Protein 6XVM (pdb70)

GO terms:
  GO:0019903 protein phosphatase binding (F, IPI)
  GO:0004713 protein tyrosine kinase activity (F, EXP)
  GO:0005829 cytosol (C, TAS)
  GO:0005515 protein binding (F, IPI)
  GO:0032991 protein-containing complex (C, IMP)
  GO:0071253 connexin binding (F, IPI)
  GO:0005634 nucleus (C, IDA)
  GO:0005856 cytoskeleton (C, IDA)
  GO:0005886 plasma membrane (C, IDA)
  GO:0010008 endosome membrane (C, IDA)
  GO:0051726 regulation of cell cycle (P, IDA)

CATH classification: 2.30.30.40

Secondary structure (DSSP, 8-state):
---EEEESS-B---SSSB--B-TT-EEEE----SSEEEEEETTT--EEEEEGGGEEE--/---EEEESS-B---SSSBPPB-TT-EEE-S----EEEEEETTT--EEEEETTSEEE--/---EEEESS-B---SSSB--B-TT-EEEESS---SSEEEEEETTT--EEEEEGGGEEE--/---EEEESS-B---SSSB--B-TT-EEEEEE--SSSEEEEEETTT--EEEEETTSEEE--

Structure (mmCIF, N/CA/C/O backbone):
data_6XVM
#
_entry.id   6XVM
#
_cell.length_a   40.610
_cell.length_b   52.519
_cell.length_c   45.589
_cell.angle_alpha   90.000
_cell.angle_beta   90.010
_cell.angle_gamma   90.000
#
_symmetry.space_group_name_H-M   'P 1 21 1'
#
loop_
_entity.id
_entity.type
_entity.pdbx_description
1 polymer 'Proto-oncogene tyrosine-protein kinase Src'
2 non-polymer GLYCEROL
3 water water
#
loop_
_atom_site.group_PDB
_atom_site.id
_atom_site.type_symbol
_atom_site.label_atom_id
_atom_site.label_alt_id
_atom_site.label_comp_id
_atom_site.label_asym_id
_atom_site.label_entity_id
_atom_site.label_seq_id
_atom_site.pdbx_PDB_ins_code
_atom_site.Cartn_x
_atom_site.Cartn_y
_atom_site.Cartn_z
_atom_site.occupancy
_atom_site.B_iso_or_equiv
_atom_site.auth_seq_id
_atom_site.auth_comp_id
_atom_site.auth_asym_id
_atom_site.auth_atom_id
_atom_site.pdbx_PDB_model_num
ATOM 1 N N . GLY A 1 20 ? 19.649 11.923 35.581 1.00 22.64 82 GLY A N 1
ATOM 2 C CA . GLY A 1 20 ? 19.130 11.087 36.648 1.00 18.83 82 GLY A CA 1
ATOM 3 C C . GLY A 1 20 ? 18.672 9.741 36.139 1.00 14.75 82 GLY A C 1
ATOM 4 O O . GLY A 1 20 ? 19.077 9.305 35.060 1.00 16.76 82 GLY A O 1
ATOM 7 N N . VAL A 1 21 ? 17.830 9.076 36.920 1.00 11.90 83 VAL A N 1
ATOM 8 C CA . VAL A 1 21 ? 17.275 7.790 36.529 1.00 8.90 83 VAL A CA 1
ATOM 9 C C . VAL A 1 21 ? 16.066 8.024 35.634 1.00 8.04 83 VAL A C 1
ATOM 10 O O . VAL A 1 21 ? 15.154 8.780 35.988 1.00 10.10 83 VAL A O 1
ATOM 23 N N . THR A 1 22 ? 16.051 7.372 34.484 1.00 7.18 84 THR A N 1
ATOM 24 C CA . THR A 1 22 ? 14.917 7.416 33.574 1.00 6.89 84 THR A CA 1
ATOM 25 C C . THR A 1 22 ? 14.541 5.971 33.275 1.00 6.33 84 THR A C 1
ATOM 26 O O . THR A 1 22 ? 15.309 5.252 32.627 1.00 7.32 84 THR A O 1
ATOM 37 N N . THR A 1 23 ? 13.373 5.549 33.748 1.00 6.24 85 THR A N 1
ATOM 38 C CA . THR A 1 23 ? 12.957 4.165 33.660 1.00 5.70 85 THR A CA 1
ATOM 39 C C . THR A 1 23 ? 11.681 4.007 32.838 1.00 5.73 85 THR A C 1
ATOM 40 O O . THR A 1 23 ? 10.819 4.899 32.752 1.00 6.12 85 THR A O 1
ATOM 51 N N . PHE A 1 24 ? 11.572 2.819 32.268 1.00 6.17 86 PHE A N 1
ATOM 52 C CA . PHE A 1 24 ? 10.504 2.414 31.375 1.00 6.01 86 PHE A CA 1
ATOM 53 C C . PHE A 1 24 ? 10.144 0.974 31.700 1.00 6.00 86 PHE A C 1
ATOM 54 O O . PHE A 1 24 ? 10.928 0.251 32.326 1.00 7.26 86 PHE A O 1
ATOM 71 N N . VAL A 1 25 ? 8.954 0.564 31.283 1.00 5.67 87 VAL A N 1
ATOM 72 C CA . VAL A 1 25 ? 8.548 -0.825 31.356 1.00 5.40 87 VAL A CA 1
ATOM 73 C C . VAL A 1 25 ? 8.189 -1.285 29.948 1.00 5.08 87 VAL A C 1
ATOM 74 O O . VAL A 1 25 ? 7.572 -0.549 29.172 1.00 5.57 87 VAL A O 1
ATOM 87 N N . ALA A 1 26 ? 8.574 -2.513 29.628 1.00 5.52 88 ALA A N 1
ATOM 88 C CA . ALA A 1 26 ? 8.300 -3.067 28.309 1.00 5.42 88 ALA A CA 1
ATOM 89 C C . ALA A 1 26 ? 6.836 -3.465 28.162 1.00 5.43 88 ALA A C 1
ATOM 90 O O . ALA A 1 26 ? 6.267 -4.164 29.006 1.00 6.59 88 ALA A O 1
ATOM 97 N N . LEU A 1 27 ? 6.254 -3.066 27.032 1.00 5.60 89 LEU A N 1
ATOM 98 C CA . LEU A 1 27 ? 4.890 -3.438 26.682 1.00 5.94 89 LEU A CA 1
ATOM 99 C C . LEU A 1 27 ? 4.815 -4.751 25.924 1.00 5.59 89 LEU A C 1
ATOM 100 O O . LEU A 1 27 ? 3.773 -5.415 25.949 1.00 6.28 89 LEU A O 1
ATOM 116 N N . TYR A 1 28 ? 5.878 -5.085 25.191 1.00 5.57 90 TYR A N 1
ATOM 117 C CA . TYR A 1 28 ? 5.932 -6.233 24.304 1.00 5.65 90 TYR A CA 1
ATOM 118 C C . TYR A 1 28 ? 7.309 -6.866 24.454 1.00 5.60 90 TYR A C 1
ATOM 119 O O . TYR A 1 28 ? 8.288 -6.172 24.731 1.00 6.82 90 TYR A O 1
ATOM 137 N N . ASP A 1 29 ? 7.394 -8.167 24.205 1.00 5.75 91 ASP A N 1
ATOM 138 C CA . ASP A 1 29 ? 8.683 -8.832 24.117 1.00 5.93 91 ASP A CA 1
ATOM 139 C C . ASP A 1 29 ? 9.464 -8.318 22.904 1.00 6.30 91 ASP A C 1
ATOM 140 O O . ASP A 1 29 ? 8.895 -8.050 21.840 1.00 7.52 91 ASP A O 1
ATOM 149 N N . TYR A 1 30 ? 10.789 -8.267 23.043 1.00 6.75 92 TYR A N 1
ATOM 150 C CA . TYR A 1 30 ? 11.691 -7.920 21.948 1.00 7.01 92 TYR A CA 1
ATOM 151 C C . TYR A 1 30 ? 12.888 -8.859 22.006 1.00 7.65 92 TYR A C 1
ATOM 152 O O . TYR A 1 30 ? 13.566 -8.940 23.033 1.00 8.50 92 TYR A O 1
ATOM 170 N N . GLU A 1 31 ? 13.143 -9.565 20.911 1.00 9.40 93 GLU A N 1
ATOM 171 C CA . GLU A 1 31 ? 14.292 -10.453 20.795 1.00 11.80 93 GLU A CA 1
ATOM 172 C C . GLU A 1 31 ? 15.425 -9.741 20.070 1.00 11.88 93 GLU A C 1
ATOM 173 O O . GLU A 1 31 ? 15.218 -9.144 19.009 1.00 13.35 93 GLU A O 1
ATOM 185 N N . SER A 1 32 ? 16.623 -9.805 20.646 1.00 12.53 94 SER A N 1
ATOM 186 C CA . SER A 1 32 ? 17.795 -9.209 20.026 1.00 13.74 94 SER A CA 1
ATOM 187 C C . SER A 1 32 ? 17.995 -9.751 18.624 1.00 14.96 94 SER A C 1
ATOM 188 O O . SER A 1 32 ? 17.891 -10.955 18.380 1.00 17.80 94 SER A O 1
ATOM 196 N N . ARG A 1 33 ? 18.335 -8.851 17.712 1.00 14.54 95 ARG A N 1
ATOM 197 C CA . ARG A 1 33 ? 18.629 -9.256 16.348 1.00 15.30 95 ARG A CA 1
ATOM 198 C C . ARG A 1 33 ? 19.845 -8.545 15.779 1.00 12.58 95 ARG A C 1
ATOM 199 O O . ARG A 1 33 ? 20.143 -8.742 14.596 1.00 13.98 95 ARG A O 1
ATOM 220 N N . THR A 1 34 ? 20.558 -7.745 16.568 1.00 10.27 96 THR A N 1
ATOM 221 C CA . THR A 1 34 ? 21.776 -7.091 16.116 1.00 8.81 96 THR A CA 1
ATOM 222 C C . THR A 1 34 ? 22.891 -7.370 17.122 1.00 7.70 96 THR A C 1
ATOM 223 O O . THR A 1 34 ? 22.687 -8.000 18.163 1.00 8.67 96 THR A O 1
ATOM 234 N N . GLU A 1 35 ? 24.090 -6.861 16.832 1.00 7.18 97 GLU A N 1
ATOM 235 C CA . GLU A 1 35 ? 25.193 -7.039 17.763 1.00 7.16 97 GLU A CA 1
ATOM 236 C C . GLU A 1 35 ? 25.070 -6.167 19.007 1.00 7.01 97 GLU A C 1
ATOM 237 O O . GLU A 1 35 ? 25.770 -6.423 19.997 1.00 8.70 97 GLU A O 1
ATOM 249 N N . THR A 1 36 ? 24.231 -5.128 18.978 1.00 6.45 98 THR A N 1
ATOM 250 C CA . THR A 1 36 ? 24.249 -4.121 20.026 1.00 6.71 98 THR A CA 1
ATOM 251 C C . THR A 1 36 ? 22.896 -3.887 20.696 1.00 6.40 98 THR A C 1
ATOM 252 O O . THR A 1 36 ? 22.836 -3.097 21.641 1.00 6.80 98 THR A O 1
ATOM 263 N N . ASP A 1 37 ? 21.833 -4.552 20.259 1.00 7.13 99 ASP A N 1
ATOM 264 C CA . ASP A 1 37 ? 20.522 -4.375 20.882 1.00 6.99 99 ASP A CA 1
ATOM 265 C C . ASP A 1 37 ? 20.380 -5.279 22.107 1.00 7.15 99 ASP A C 1
ATOM 266 O O . ASP A 1 37 ? 21.253 -6.091 22.430 1.00 9.29 99 ASP A O 1
ATOM 275 N N . LEU A 1 38 ? 19.278 -5.072 22.825 1.00 6.95 100 LEU A N 1
ATOM 276 C CA . LEU A 1 38 ? 19.002 -5.743 24.092 1.00 6.80 100 LEU A CA 1
ATOM 277 C C . LEU A 1 38 ? 17.680 -6.485 23.994 1.00 6.94 100 LEU A C 1
ATOM 278 O O . LEU A 1 38 ? 16.648 -5.876 23.703 1.00 7.77 100 LEU A O 1
ATOM 294 N N . SER A 1 39 ? 17.698 -7.783 24.274 1.00 8.32 101 SER A N 1
ATOM 295 C CA . SER A 1 39 ? 16.465 -8.547 24.397 1.00 8.79 101 SER A CA 1
ATOM 296 C C . SER A 1 39 ? 15.787 -8.245 25.724 1.00 8.11 101 SER A C 1
ATOM 297 O O . SER A 1 39 ? 16.448 -8.036 26.741 1.00 10.04 101 SER A O 1
ATOM 305 N N . PHE A 1 40 ? 14.459 -8.255 25.717 1.00 6.72 102 PHE A N 1
ATOM 306 C CA . PHE A 1 40 ? 13.693 -8.071 26.939 1.00 6.66 102 PHE A CA 1
ATOM 307 C C . PHE A 1 40 ? 12.302 -8.658 26.756 1.00 6.85 102 PHE A C 1
ATOM 308 O O . PHE A 1 40 ? 11.824 -8.852 25.639 1.00 7.33 102 PHE A O 1
ATOM 325 N N . LYS A 1 41 ? 11.658 -8.937 27.872 1.00 7.65 103 LYS A N 1
ATOM 326 C CA . LYS A 1 41 ? 10.292 -9.430 27.901 1.00 7.64 103 LYS A CA 1
ATOM 327 C C . LYS A 1 41 ? 9.343 -8.337 28.368 1.00 7.67 103 LYS A C 1
ATOM 328 O O . LYS A 1 41 ? 9.708 -7.450 29.149 1.00 8.30 103 LYS A O 1
ATOM 347 N N . LYS A 1 42 ? 8.094 -8.451 27.917 1.00 7.65 104 LYS A N 1
ATOM 348 C CA . LYS A 1 42 ? 7.012 -7.640 28.451 1.00 7.99 104 LYS A CA 1
ATOM 349 C C . LYS A 1 42 ? 7.082 -7.629 29.973 1.00 8.17 104 LYS A C 1
ATOM 350 O O . LYS A 1 42 ? 7.245 -8.670 30.611 1.00 9.10 104 LYS A O 1
ATOM 369 N N . GLY A 1 43 ? 6.952 -6.446 30.550 1.00 8.02 105 GLY A N 1
ATOM 370 C CA . GLY A 1 43 ? 6.970 -6.290 31.989 1.00 8.81 105 GLY A CA 1
ATOM 371 C C . GLY A 1 43 ? 8.328 -5.996 32.600 1.00 8.56 105 GLY A C 1
ATOM 372 O O . GLY A 1 43 ? 8.389 -5.618 33.775 1.00 9.75 105 GLY A O 1
ATOM 376 N N A GLU A 1 44 ? 9.424 -6.206 31.869 0.47 7.16 106 GLU A N 1
ATOM 377 N N B GLU A 1 44 ? 9.399 -6.089 31.827 0.53 9.19 106 GLU A N 1
ATOM 378 C CA A GLU A 1 44 ? 10.732 -5.861 32.410 0.47 5.90 106 GLU A CA 1
ATOM 379 C CA B GLU A 1 44 ? 10.726 -5.783 32.333 0.53 10.30 106 GLU A CA 1
ATOM 380 C C A GLU A 1 44 ? 10.828 -4.352 32.546 0.47 4.69 106 GLU A C 1
ATOM 381 C C B GLU A 1 44 ? 10.897 -4.286 32.540 0.53 8.78 106 GLU A C 1
ATOM 382 O O A GLU A 1 44 ? 10.355 -3.602 31.688 0.47 5.82 106 GLU A O 1
ATOM 383 O O B GLU A 1 44 ? 10.484 -3.478 31.705 0.53 8.58 106 GLU A O 1
ATOM 406 N N A ARG A 1 45 ? 11.486 -3.907 33.611 0.47 5.04 107 ARG A N 1
ATOM 407 N N B ARG A 1 45 ? 11.556 -3.915 33.641 0.53 8.16 107 ARG A N 1
ATOM 408 C CA A ARG A 1 45 ? 11.835 -2.507 33.773 0.47 5.22 107 ARG A CA 1
ATOM 409 C CA B ARG A 1 45 ? 11.919 -2.525 33.892 0.53 8.39 107 ARG A CA 1
ATOM 410 C C A ARG A 1 45 ? 13.238 -2.283 33.225 0.47 5.52 107 ARG A C 1
ATOM 411 C C B ARG A 1 45 ? 13.296 -2.256 33.285 0.53 6.86 107 ARG A C 1
ATOM 412 O O A ARG A 1 45 ? 14.150 -3.089 33.434 0.47 6.61 107 ARG A O 1
ATOM 413 O O B ARG A 1 45 ? 14.257 -2.991 33.540 0.53 7.55 107 ARG A O 1
ATOM 454 N N . LEU A 1 46 ? 13.378 -1.191 32.502 1.00 5.70 108 LEU A N 1
ATOM 455 C CA . LEU A 1 46 ? 14.564 -0.832 31.741 1.00 6.17 108 LEU A CA 1
ATOM 456 C C . LEU A 1 46 ? 14.912 0.607 32.066 1.00 6.73 108 LEU A C 1
ATOM 457 O O . LEU A 1 46 ? 14.034 1.466 32.088 1.00 10.41 108 LEU A O 1
ATOM 473 N N . GLN A 1 47 ? 16.181 0.889 32.281 1.00 5.89 109 GLN A N 1
ATOM 474 C CA . GLN A 1 47 ? 16.589 2.261 32.512 1.00 6.45 109 GLN A CA 1
ATOM 475 C C . GLN A 1 47 ? 17.540 2.740 31.427 1.00 6.41 109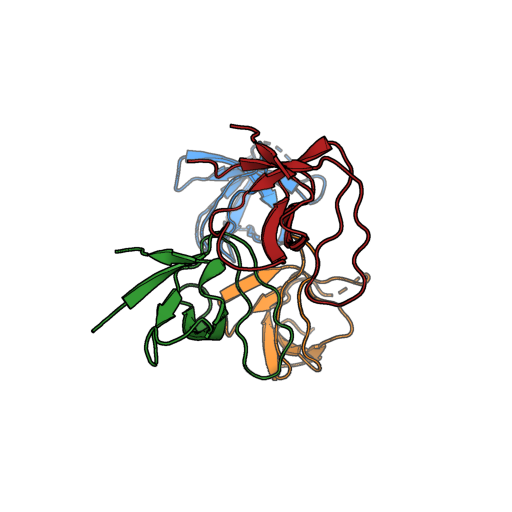 GLN A C 1
ATOM 476 O O . GLN A 1 47 ? 18.297 1.962 30.838 1.00 6.87 109 GLN A O 1
ATOM 490 N N . ILE A 1 48 ? 17.508 4.039 31.190 1.00 6.67 110 ILE A N 1
ATOM 491 C CA . ILE A 1 48 ? 18.373 4.682 30.205 1.00 7.71 110 ILE A CA 1
ATOM 492 C C . ILE A 1 48 ? 19.783 4.793 30.756 1.00 7.96 110 ILE A C 1
ATOM 493 O O . ILE A 1 48 ? 19.980 5.229 31.890 1.00 10.33 110 ILE A O 1
ATOM 509 N N . VAL A 1 49 ? 20.762 4.459 29.941 1.00 8.26 111 VAL A N 1
ATOM 510 C CA . VAL A 1 49 ? 22.167 4.591 30.280 1.00 11.05 111 VAL A CA 1
ATOM 511 C C . VAL A 1 49 ? 22.715 5.884 29.680 1.00 13.64 111 VAL A C 1
ATOM 512 O O . VAL A 1 49 ? 23.449 6.622 30.329 1.00 17.73 111 VAL A O 1
ATOM 525 N N . ASN A 1 51 ? 20.981 8.985 26.986 1.00 28.19 113 ASN A N 1
ATOM 526 C CA . ASN A 1 51 ? 19.776 9.808 27.016 1.00 27.14 113 ASN A CA 1
ATOM 527 C C . ASN A 1 51 ? 18.733 9.252 26.046 1.00 23.68 113 ASN A C 1
ATOM 528 O O . ASN A 1 51 ? 18.901 8.162 25.504 1.00 23.41 113 ASN A O 1
ATOM 539 N N . THR A 1 52 ? 17.652 9.999 25.832 1.00 21.01 114 THR A N 1
ATOM 540 C CA . THR A 1 52 ? 16.522 9.529 25.040 1.00 19.06 114 THR A CA 1
ATOM 541 C C . THR A 1 52 ? 16.435 10.215 23.677 1.00 18.40 114 THR A C 1
ATOM 542 O O . THR A 1 52 ? 15.342 10.348 23.115 1.00 17.72 114 THR A O 1
ATOM 553 N N . GLU A 1 53 ? 17.571 10.650 23.130 1.00 19.44 115 GLU A N 1
ATOM 554 C CA . GLU A 1 53 ? 17.592 11.162 21.766 1.00 19.87 115 GLU A CA 1
ATOM 555 C C . GLU A 1 53 ? 17.293 10.028 20.789 1.00 19.82 115 GLU A C 1
ATOM 556 O O . GLU A 1 53 ? 17.674 8.878 21.004 1.00 21.23 115 GLU A O 1
ATOM 568 N N . GLY A 1 54 ? 16.600 10.361 19.709 1.00 19.37 116 GLY A N 1
ATOM 569 C CA . GLY A 1 54 ? 16.283 9.354 18.718 1.00 17.32 116 GLY A CA 1
ATOM 570 C C . GLY A 1 54 ? 15.274 8.342 19.238 1.00 13.93 116 GLY A C 1
ATOM 571 O O . GLY A 1 54 ? 14.612 8.531 20.259 1.00 14.51 116 GLY A O 1
ATOM 575 N N . ASP A 1 55 ? 15.169 7.244 18.495 1.00 12.24 117 ASP A N 1
ATOM 576 C CA . ASP A 1 55 ? 14.168 6.225 18.762 1.00 11.02 117 ASP A CA 1
ATOM 577 C C . ASP A 1 55 ? 14.762 4.925 19.288 1.00 10.01 117 ASP A C 1
ATOM 578 O O . ASP A 1 55 ? 14.003 4.002 19.616 1.00 10.94 117 ASP A O 1
ATOM 587 N N . TRP A 1 56 ? 16.088 4.828 19.365 1.00 9.43 118 TRP A N 1
ATOM 588 C CA . TRP A 1 56 ? 16.795 3.671 19.894 1.00 8.92 118 TRP A CA 1
ATOM 589 C C . TRP A 1 56 ? 17.665 4.151 21.044 1.00 8.66 118 TRP A C 1
ATOM 590 O O . TRP A 1 56 ? 18.524 5.017 20.861 1.00 10.97 118 TRP A O 1
ATOM 611 N N . TRP A 1 57 ? 17.440 3.596 22.226 1.00 7.46 119 TRP A N 1
ATOM 612 C CA . TRP A 1 57 ? 18.037 4.103 23.451 1.00 7.37 119 TRP A CA 1
ATOM 613 C C . TRP A 1 57 ? 18.924 3.039 24.076 1.00 6.28 119 TRP A C 1
ATOM 614 O O . TRP A 1 57 ? 18.525 1.884 24.187 1.00 7.00 119 TRP A O 1
ATOM 635 N N . LEU A 1 58 ? 20.118 3.418 24.505 1.00 7.16 120 LEU A N 1
ATOM 636 C CA . LEU A 1 58 ? 20.971 2.475 25.224 1.00 6.86 120 LEU A CA 1
ATOM 637 C C . LEU A 1 58 ? 20.398 2.289 26.621 1.00 6.61 120 LEU A C 1
ATOM 638 O O . LEU A 1 58 ? 20.272 3.257 27.374 1.00 8.93 120 LEU A O 1
ATOM 654 N N . ALA A 1 59 ? 20.066 1.052 26.965 1.00 6.17 121 ALA A N 1
ATOM 655 C CA . ALA A 1 59 ? 19.341 0.751 28.185 1.00 6.09 121 ALA A CA 1
ATOM 656 C C . ALA A 1 59 ? 19.992 -0.398 28.945 1.00 5.51 121 ALA A C 1
ATOM 657 O O . ALA A 1 59 ? 20.821 -1.156 28.422 1.00 6.22 121 ALA A O 1
ATOM 664 N N . HIS A 1 60 ? 19.563 -0.511 30.199 1.00 5.51 122 HIS A N 1
ATOM 665 C CA . HIS A 1 60 ? 19.958 -1.560 31.124 1.00 5.24 122 HIS A CA 1
ATOM 666 C C . HIS A 1 60 ? 18.691 -2.179 31.699 1.00 5.15 122 HIS A C 1
ATOM 667 O O . HIS A 1 60 ? 17.801 -1.456 32.172 1.00 6.03 122 HIS A O 1
ATOM 681 N N . SER A 1 61 ? 18.612 -3.505 31.666 1.00 5.28 123 SER A N 1
ATOM 682 C CA . SER A 1 61 ? 17.473 -4.200 32.258 1.00 5.82 123 SER A CA 1
ATOM 683 C C . SER A 1 61 ? 17.676 -4.387 33.749 1.00 5.92 123 SER A C 1
ATOM 684 O O . SER A 1 61 ? 18.635 -5.029 34.177 1.00 6.81 123 SER A O 1
ATOM 692 N N . LEU A 1 62 ? 16.737 -3.873 34.532 1.00 6.89 124 LEU A N 1
ATOM 693 C CA . LEU A 1 62 ? 16.737 -4.129 35.964 1.00 7.59 124 LEU A CA 1
ATOM 694 C C . LEU A 1 62 ? 16.381 -5.583 36.272 1.00 8.71 124 LEU A C 1
ATOM 695 O O . LEU A 1 62 ? 16.677 -6.047 37.370 1.00 11.46 124 LEU A O 1
ATOM 711 N N . THR A 1 63 ? 15.779 -6.323 35.342 1.00 9.33 125 THR A N 1
ATOM 712 C CA . THR A 1 63 ? 15.519 -7.751 35.550 1.00 11.83 125 THR A CA 1
ATOM 713 C C . THR A 1 63 ? 16.759 -8.599 35.302 1.00 12.24 125 THR A C 1
ATOM 714 O O . THR A 1 63 ? 17.178 -9.375 36.161 1.00 14.91 125 THR A O 1
ATOM 725 N N . THR A 1 64 ? 17.350 -8.482 34.120 1.00 10.35 126 THR A N 1
ATOM 726 C CA . THR A 1 64 ? 18.379 -9.421 33.708 1.00 10.83 126 THR A CA 1
ATOM 727 C C . THR A 1 64 ? 19.785 -8.884 33.905 1.00 9.68 126 THR A C 1
ATOM 728 O O . THR A 1 64 ? 20.743 -9.662 33.830 1.00 12.15 126 THR A O 1
ATOM 739 N N . GLY A 1 65 ? 19.931 -7.578 34.102 1.00 7.84 127 GLY A N 1
ATOM 740 C CA . GLY A 1 65 ? 21.226 -6.962 34.204 1.00 7.91 127 GLY A CA 1
ATOM 741 C C . GLY A 1 65 ? 21.921 -6.727 32.884 1.00 7.97 127 GLY A C 1
ATOM 742 O O . GLY A 1 65 ? 23.029 -6.183 32.878 1.00 10.27 127 GLY A O 1
ATOM 746 N N . GLN A 1 66 ? 21.324 -7.132 31.769 1.00 7.10 128 GLN A N 1
ATOM 747 C CA . GLN A 1 66 ? 21.928 -6.962 30.461 1.00 7.00 128 GLN A CA 1
ATOM 748 C C . GLN A 1 66 ? 21.685 -5.547 29.944 1.00 6.16 128 GLN A C 1
ATOM 749 O O . GLN A 1 66 ? 20.847 -4.810 30.463 1.00 6.50 128 GLN A O 1
ATOM 763 N N . THR A 1 67 ? 22.454 -5.169 28.924 1.00 6.01 129 THR A N 1
ATOM 764 C CA . THR A 1 67 ? 22.377 -3.829 28.369 1.00 5.49 129 THR A CA 1
ATOM 765 C C . THR A 1 67 ? 22.376 -3.882 26.841 1.00 5.82 129 THR A C 1
ATOM 766 O O . THR A 1 67 ? 22.796 -4.867 26.224 1.00 6.89 129 THR A O 1
ATOM 777 N N . GLY A 1 68 ? 21.934 -2.785 26.245 1.00 5.62 130 GLY A N 1
ATOM 778 C CA . GLY A 1 68 ? 21.970 -2.632 24.804 1.00 5.72 130 GLY A CA 1
ATOM 779 C C . GLY A 1 68 ? 20.877 -1.683 24.352 1.00 5.37 130 GLY A C 1
ATOM 780 O O . GLY A 1 68 ? 20.089 -1.179 25.145 1.00 5.65 130 GLY A O 1
ATOM 784 N N . TYR A 1 69 ? 20.842 -1.452 23.041 1.00 5.65 131 TYR A N 1
ATOM 785 C CA . TYR A 1 69 ? 19.845 -0.542 22.488 1.00 5.52 131 TYR A CA 1
ATOM 786 C C . TYR A 1 69 ? 18.466 -1.190 22.463 1.00 5.73 131 TYR A C 1
ATOM 787 O O . TYR A 1 69 ? 18.312 -2.362 22.100 1.00 6.67 131 TYR A O 1
ATOM 805 N N . ILE A 1 70 ? 17.469 -0.384 22.808 1.00 5.86 132 ILE A N 1
ATOM 806 C CA . ILE A 1 70 ? 16.080 -0.812 22.800 1.00 6.33 132 ILE A CA 1
ATOM 807 C C . ILE A 1 70 ? 15.255 0.126 21.935 1.00 6.46 132 ILE A C 1
ATOM 808 O O . ILE A 1 70 ? 15.534 1.331 21.845 1.00 7.12 132 ILE A O 1
ATOM 824 N N . PRO A 1 71 ? 14.194 -0.397 21.321 1.00 7.44 133 PRO A N 1
ATOM 825 C CA . PRO A 1 71 ? 13.279 0.437 20.534 1.00 8.17 133 PRO A CA 1
ATOM 826 C C . PRO A 1 71 ? 12.299 1.141 21.463 1.00 7.62 133 PRO A C 1
ATOM 827 O O . PRO A 1 71 ? 11.575 0.509 22.239 1.00 7.97 133 PRO A O 1
ATOM 838 N N . SER A 1 72 ? 12.266 2.464 21.375 1.00 8.17 134 SER A N 1
ATOM 839 C CA . SER A 1 72 ? 11.452 3.218 22.315 1.00 8.96 134 SER A CA 1
ATOM 840 C C . SER A 1 72 ? 9.969 2.917 22.170 1.00 7.46 134 SER A C 1
ATOM 841 O O . SER A 1 72 ? 9.223 3.084 23.133 1.00 8.61 134 SER A O 1
ATOM 849 N N . ASN A 1 73 ? 9.530 2.462 21.003 1.00 6.59 135 ASN A N 1
ATOM 850 C CA . ASN A 1 73 ? 8.115 2.188 20.789 1.00 7.18 135 ASN A CA 1
ATOM 851 C C . ASN A 1 73 ? 7.654 0.852 21.364 1.00 6.71 135 ASN A C 1
ATOM 852 O O . ASN A 1 73 ? 6.473 0.517 21.251 1.00 8.69 135 ASN A O 1
ATOM 863 N N . TYR A 1 74 ? 8.534 0.121 22.051 1.00 5.76 136 TYR A N 1
ATOM 864 C CA . TYR A 1 74 ? 8.144 -1.072 22.780 1.00 5.85 136 TYR A CA 1
ATOM 865 C C . TYR A 1 74 ? 7.958 -0.819 24.271 1.00 5.80 136 TYR A C 1
ATOM 866 O O . TYR A 1 74 ? 7.624 -1.758 24.987 1.00 6.72 136 TYR A O 1
ATOM 884 N N . VAL A 1 75 ? 8.179 0.408 24.745 1.00 5.80 137 VAL A N 1
ATOM 885 C CA . VAL A 1 75 ? 8.215 0.672 26.181 1.00 5.65 137 VAL A CA 1
ATOM 886 C C . VAL A 1 75 ? 7.368 1.894 26.516 1.00 5.54 137 VAL A C 1
ATOM 887 O O . VAL A 1 75 ? 7.017 2.693 25.652 1.00 7.17 137 VAL A O 1
ATOM 900 N N . ALA A 1 76 ? 7.083 2.046 27.807 1.00 5.31 138 ALA A N 1
ATOM 901 C CA . ALA A 1 76 ? 6.328 3.177 28.325 1.00 5.28 138 ALA A CA 1
ATOM 902 C C . ALA A 1 76 ? 6.965 3.628 29.628 1.00 5.12 138 ALA A C 1
ATOM 903 O O . ALA A 1 76 ? 7.579 2.819 30.343 1.00 5.62 138 ALA A O 1
ATOM 910 N N . PRO A 1 77 ? 6.864 4.912 29.972 1.00 5.31 139 PRO A N 1
ATOM 911 C CA . PRO A 1 77 ? 7.541 5.392 31.183 1.00 5.50 139 PRO A CA 1
ATOM 912 C C . PRO A 1 77 ? 7.035 4.684 32.430 1.00 5.29 139 PRO A C 1
ATOM 913 O O . PRO A 1 77 ? 5.840 4.398 32.563 1.00 5.74 139 PRO A O 1
ATOM 924 N N . SER A 1 78 ? 7.954 4.457 33.365 1.00 5.69 140 SER A N 1
ATOM 925 C CA . SER A 1 78 ? 7.661 3.797 34.635 1.00 6.06 140 SER A CA 1
ATOM 926 C C . SER A 1 78 ? 8.517 4.441 35.709 1.00 6.81 140 SER A C 1
ATOM 927 O O . SER A 1 78 ? 9.742 4.384 35.629 1.00 8.86 140 SER A O 1
ATOM 935 N N . ASP A 1 79 ? 7.896 5.042 36.713 1.00 7.17 141 ASP A N 1
ATOM 936 C CA . ASP A 1 79 ? 8.651 5.819 37.684 1.00 8.02 141 ASP A CA 1
ATOM 937 C C . ASP A 1 79 ? 9.505 4.979 38.613 1.00 9.10 141 ASP A C 1
ATOM 938 O O . ASP A 1 79 ? 9.148 3.859 38.960 1.00 11.69 141 ASP A O 1
ATOM 948 N N A GLY B 1 20 ? -8.359 9.260 20.596 0.47 18.14 82 GLY B N 1
ATOM 949 N N B GLY B 1 20 ? -7.420 9.134 20.838 0.53 18.13 82 GLY B N 1
ATOM 950 C CA A GLY B 1 20 ? -7.838 8.588 19.420 0.47 16.14 82 GLY B CA 1
ATOM 951 C CA B GLY B 1 20 ? -7.668 8.538 19.540 0.53 16.28 82 GLY B CA 1
ATOM 952 C C A GLY B 1 20 ? -8.165 7.109 19.379 0.47 13.49 82 GLY B C 1
ATOM 953 C C B GLY B 1 20 ? -7.663 7.028 19.575 0.53 13.80 82 GLY B C 1
ATOM 954 O O A GLY B 1 20 ? -9.012 6.623 20.131 0.47 13.55 82 GLY B O 1
ATOM 955 O O B GLY B 1 20 ? -7.704 6.423 20.640 0.53 14.71 82 GLY B O 1
ATOM 960 N N . VAL B 1 21 ? -7.625 6.426 18.390 1.00 10.27 83 VAL B N 1
ATOM 961 C CA . VAL B 1 21 ? -7.681 4.973 18.274 1.00 7.99 83 VAL B CA 1
ATOM 962 C C . VAL B 1 21 ? -6.340 4.348 18.620 1.00 6.84 83 VAL B C 1
ATOM 963 O O . VAL B 1 21 ? -5.304 4.771 18.099 1.00 8.12 83 VAL B O 1
ATOM 976 N N . THR B 1 22 ? -6.360 3.297 19.447 1.00 6.06 84 THR B N 1
ATOM 977 C CA . THR B 1 22 ? -5.149 2.541 19.741 1.00 5.96 84 THR B CA 1
ATOM 978 C C . THR B 1 22 ? -5.281 1.041 19.531 1.00 5.60 84 THR B C 1
ATOM 979 O O . THR B 1 22 ? -4.273 0.337 19.646 1.00 6.33 84 THR B O 1
ATOM 990 N N . THR B 1 23 ? -6.468 0.534 19.207 1.00 5.39 85 THR B N 1
ATOM 991 C CA . THR B 1 23 ? -6.630 -0.847 18.791 1.00 5.70 85 THR B CA 1
ATOM 992 C C . THR B 1 23 ? -7.393 -0.814 17.477 1.00 5.34 85 THR B C 1
ATOM 993 O O . THR B 1 23 ? -8.411 -0.120 17.362 1.00 6.09 85 THR B O 1
ATOM 1004 N N . PHE B 1 24 ? -6.832 -1.501 16.499 1.00 5.48 86 PHE B N 1
ATOM 1005 C CA . PHE B 1 24 ? -7.292 -1.484 15.105 1.00 5.37 86 PHE B CA 1
ATOM 1006 C C . PHE B 1 24 ? -7.604 -2.902 14.637 1.00 5.36 86 PHE B C 1
ATOM 1007 O O . PHE B 1 24 ? -7.262 -3.864 15.308 1.00 6.04 86 PHE B O 1
ATOM 1024 N N . VAL B 1 25 ? -8.225 -3.007 13.473 1.00 5.48 87 VAL B N 1
ATOM 1025 C CA . VAL B 1 25 ? -8.482 -4.291 12.855 1.00 5.36 87 VAL B CA 1
ATOM 1026 C C . VAL B 1 25 ? -8.035 -4.247 11.400 1.00 5.21 87 VAL B C 1
ATOM 1027 O O . VAL B 1 25 ? -8.233 -3.261 10.681 1.00 5.62 87 VAL B O 1
ATOM 1040 N N . ALA B 1 26 ? -7.406 -5.335 10.974 1.00 5.50 88 ALA B N 1
ATOM 1041 C CA . ALA B 1 26 ? -6.904 -5.426 9.614 1.00 5.24 88 ALA B CA 1
ATOM 1042 C C . ALA B 1 26 ? -8.043 -5.542 8.606 1.00 5.24 88 ALA B C 1
ATOM 1043 O O . ALA B 1 26 ? -8.970 -6.344 8.753 1.00 5.81 88 ALA B O 1
ATOM 1050 N N . LEU B 1 27 ? -7.919 -4.764 7.539 1.00 5.36 89 LEU B N 1
ATOM 1051 C CA . LEU B 1 27 ? -8.849 -4.756 6.414 1.00 5.85 89 LEU B CA 1
ATOM 1052 C C . LEU B 1 27 ? -8.427 -5.697 5.294 1.00 6.11 89 LEU B C 1
ATOM 1053 O O . LEU B 1 27 ? -9.249 -5.999 4.419 1.00 6.85 89 LEU B O 1
ATOM 1069 N N . TYR B 1 28 ? -7.175 -6.148 5.308 1.00 6.04 90 TYR B N 1
ATOM 1070 C CA . TYR B 1 28 ? -6.599 -6.976 4.264 1.00 6.53 90 TYR B CA 1
ATOM 1071 C C . TYR B 1 28 ? -5.560 -7.883 4.911 1.00 6.40 90 TYR B C 1
ATOM 1072 O O . TYR B 1 28 ? -4.998 -7.550 5.952 1.00 7.54 90 TYR B O 1
ATOM 1090 N N . ASP B 1 29 ? -5.278 -9.011 4.266 1.00 7.01 91 ASP B N 1
ATOM 1091 C CA . ASP B 1 29 ? -4.136 -9.834 4.631 1.00 7.35 91 ASP B CA 1
ATOM 1092 C C . ASP B 1 29 ? -2.841 -9.127 4.217 1.00 6.86 91 ASP B C 1
ATOM 1093 O O . ASP B 1 29 ? -2.795 -8.422 3.204 1.00 7.91 91 ASP B O 1
ATOM 1102 N N . TYR B 1 30 ? -1.777 -9.356 4.983 1.00 6.98 92 TYR B N 1
ATOM 1103 C CA . TYR B 1 30 ? -0.453 -8.856 4.633 1.00 6.61 92 TYR B CA 1
ATOM 1104 C C . TYR B 1 30 ? 0.590 -9.907 4.988 1.00 6.47 92 TYR B C 1
ATOM 1105 O O . TYR B 1 30 ? 0.627 -10.406 6.116 1.00 7.15 92 TYR B O 1
ATOM 1123 N N . GLU B 1 31 ? 1.454 -10.205 4.030 1.00 7.27 93 GLU B N 1
ATOM 1124 C CA . GLU B 1 31 ? 2.572 -11.119 4.219 1.00 7.78 93 GLU B CA 1
ATOM 1125 C C . GLU B 1 31 ? 3.868 -10.322 4.305 1.00 7.26 93 GLU B C 1
ATOM 1126 O O . GLU B 1 31 ? 4.188 -9.522 3.416 1.00 7.97 93 GLU B O 1
ATOM 1138 N N A SER B 1 32 ? 4.620 -10.542 5.371 0.76 7.07 94 SER B N 1
ATOM 1139 N N B SER B 1 32 ? 4.623 -10.560 5.373 0.24 7.52 94 SER B N 1
ATOM 1140 C CA A SER B 1 32 ? 5.867 -9.818 5.544 0.76 7.36 94 SER B CA 1
ATOM 1141 C CA B SER B 1 32 ? 5.890 -9.873 5.571 0.24 8.18 94 SER B CA 1
ATOM 1142 C C A SER B 1 32 ? 6.836 -10.125 4.408 0.76 7.61 94 SER B C 1
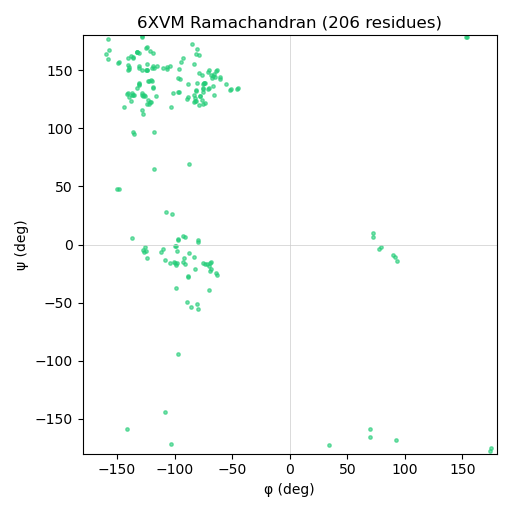ATOM 1143 C C B SER B 1 32 ? 6.834 -10.131 4.401 0.24 7.49 94 SER B C 1
ATOM 1144 O O A SER B 1 32 ? 6.887 -11.240 3.869 0.76 8.73 94 SER B O 1
ATOM 1145 O O B SER B 1 32 ? 6.841 -11.208 3.796 0.24 7.63 94 SER B O 1
ATOM 1160 N N . ARG B 1 33 ? 7.652 -9.117 4.099 1.00 7.38 95 ARG B N 1
ATOM 1161 C CA . ARG B 1 33 ? 8.627 -9.186 3.029 1.00 7.63 95 ARG B CA 1
ATOM 1162 C C . ARG B 1 33 ? 10.051 -8.953 3.486 1.00 8.47 95 ARG B C 1
ATOM 1163 O O . ARG B 1 33 ? 10.977 -9.213 2.709 1.00 10.42 95 ARG B O 1
ATOM 1184 N N . THR B 1 34 ? 10.256 -8.458 4.701 1.00 8.30 96 THR B N 1
ATOM 1185 C CA . THR B 1 34 ? 11.605 -8.188 5.197 1.00 8.78 96 THR B CA 1
ATOM 1186 C C . THR B 1 34 ? 11.635 -8.588 6.667 1.00 9.13 96 THR B C 1
ATOM 1187 O O . THR B 1 34 ? 10.827 -9.395 7.137 1.00 10.84 96 THR B O 1
ATOM 1198 N N . GLU B 1 35 ? 12.588 -8.037 7.412 1.00 10.21 97 GLU B N 1
ATOM 1199 C CA . GLU B 1 35 ? 12.781 -8.433 8.796 1.00 11.03 97 GLU B CA 1
ATOM 1200 C C . GLU B 1 35 ? 12.008 -7.578 9.791 1.00 8.91 97 GLU B C 1
ATOM 1201 O O . GLU B 1 35 ? 11.968 -7.934 10.971 1.00 10.21 97 GLU B O 1
ATOM 1213 N N . THR B 1 36 ? 11.449 -6.450 9.363 1.00 7.33 98 THR B N 1
ATOM 1214 C CA . THR B 1 36 ? 10.842 -5.494 10.269 1.00 6.48 98 THR B CA 1
ATOM 1215 C C . THR B 1 36 ? 9.327 -5.452 10.185 1.00 6.11 98 THR B C 1
ATOM 1216 O O . THR B 1 36 ? 8.710 -4.864 11.082 1.00 6.63 98 THR B O 1
ATOM 1227 N N . ASP B 1 37 ? 8.725 -6.042 9.159 1.00 6.04 99 ASP B N 1
ATOM 1228 C CA . ASP B 1 37 ? 7.285 -5.977 8.959 1.00 5.92 99 ASP B CA 1
ATOM 1229 C C . ASP B 1 37 ? 6.591 -7.214 9.538 1.00 6.38 99 ASP B C 1
ATOM 1230 O O . ASP B 1 37 ? 7.160 -8.299 9.641 1.00 9.29 99 ASP B O 1
ATOM 1239 N N . LEU B 1 38 ? 5.346 -7.020 9.949 1.00 6.51 100 LEU B N 1
ATOM 1240 C CA . LEU B 1 38 ? 4.541 -8.040 10.613 1.00 6.33 100 LEU B CA 1
ATOM 1241 C C . LEU B 1 38 ? 3.549 -8.655 9.636 1.00 6.08 100 LEU B C 1
ATOM 1242 O O . LEU B 1 38 ? 2.800 -7.927 8.987 1.00 7.39 100 LEU B O 1
ATOM 1258 N N . SER B 1 39 ? 3.503 -9.993 9.585 1.00 6.37 101 SER B N 1
ATOM 1259 C CA . SER B 1 39 ? 2.444 -10.687 8.860 1.00 6.96 101 SER B CA 1
ATOM 1260 C C . SER B 1 39 ? 1.176 -10.739 9.704 1.00 6.85 101 SER B C 1
ATOM 1261 O O . SER B 1 39 ? 1.230 -10.981 10.911 1.00 8.73 101 SER B O 1
ATOM 1269 N N . PHE B 1 40 ? 0.033 -10.524 9.058 1.00 6.28 102 PHE B N 1
ATOM 1270 C CA . PHE B 1 40 ? -1.252 -10.584 9.744 1.00 6.09 102 PHE B CA 1
ATOM 1271 C C . PHE B 1 40 ? -2.334 -10.880 8.710 1.00 6.11 102 PHE B C 1
ATOM 1272 O O . PHE B 1 40 ? -2.115 -10.781 7.500 1.00 7.10 102 PHE B O 1
ATOM 1289 N N . LYS B 1 41 ? -3.512 -11.228 9.209 1.00 6.52 103 LYS B N 1
ATOM 1290 C CA . LYS B 1 41 ? -4.633 -11.588 8.360 1.00 6.65 103 LYS B CA 1
ATOM 1291 C C . LYS B 1 41 ? -5.771 -10.589 8.496 1.00 6.28 103 LYS B C 1
ATOM 1292 O O . LYS B 1 41 ? -5.942 -9.940 9.530 1.00 6.65 103 LYS B O 1
ATOM 1311 N N . LYS B 1 42 ? -6.565 -10.484 7.436 1.00 6.56 104 LYS B N 1
ATOM 1312 C CA . LYS B 1 42 ? -7.779 -9.688 7.491 1.00 6.67 104 LYS B CA 1
ATOM 1313 C C . LYS B 1 42 ? -8.610 -10.102 8.701 1.00 6.24 104 LYS B C 1
ATOM 1314 O O . LYS B 1 42 ? -8.804 -11.292 8.953 1.00 7.28 104 LYS B O 1
ATOM 1333 N N . GLY B 1 43 ? -9.088 -9.115 9.455 1.00 6.17 105 GLY B N 1
ATOM 1334 C CA . GLY B 1 43 ? -9.878 -9.363 10.648 1.00 6.50 105 GLY B CA 1
ATOM 1335 C C . GLY B 1 43 ? -9.106 -9.468 11.941 1.00 6.36 105 GLY B C 1
ATOM 1336 O O . GLY B 1 43 ? -9.728 -9.478 13.010 1.00 7.35 105 GLY B O 1
ATOM 1340 N N . GLU B 1 44 ? -7.782 -9.538 11.869 1.00 6.54 106 GLU B N 1
ATOM 1341 C CA . GLU B 1 44 ? -6.934 -9.599 13.054 1.00 6.43 106 GLU B CA 1
ATOM 1342 C C . GLU B 1 44 ? -6.859 -8.231 13.710 1.00 5.70 106 GLU B C 1
ATOM 1343 O O . GLU B 1 44 ? -6.722 -7.211 13.035 1.00 6.41 106 GLU B O 1
ATOM 1355 N N . ARG B 1 45 ? -6.933 -8.207 15.041 1.00 5.83 107 ARG B N 1
ATOM 1356 C CA . ARG B 1 45 ? -6.855 -6.968 15.788 1.00 5.63 107 ARG B CA 1
ATOM 1357 C C . ARG B 1 45 ? -5.429 -6.719 16.264 1.00 5.34 107 ARG B C 1
ATOM 1358 O O . ARG B 1 45 ? -4.690 -7.643 16.628 1.00 6.40 107 ARG B O 1
ATOM 1379 N N . LEU B 1 46 ? -5.056 -5.446 16.226 1.00 5.35 108 LEU B N 1
ATOM 1380 C CA . LEU B 1 46 ? -3.688 -4.984 16.362 1.00 5.57 108 LEU B CA 1
ATOM 1381 C C . LEU B 1 46 ? -3.656 -3.771 17.277 1.00 5.46 108 LEU B C 1
ATOM 1382 O O . LEU B 1 46 ? -4.388 -2.809 17.043 1.00 6.51 108 LEU B O 1
ATOM 1398 N N . GLN B 1 47 ? -2.801 -3.803 18.291 1.00 5.39 109 GLN B N 1
ATOM 1399 C CA . GLN B 1 47 ? -2.607 -2.664 19.168 1.00 5.37 109 GLN B CA 1
ATOM 1400 C C . GLN B 1 47 ? -1.520 -1.782 18.563 1.00 5.05 109 GLN B C 1
ATOM 1401 O O . GLN B 1 47 ? -0.415 -2.257 18.258 1.00 5.66 109 GLN B O 1
ATOM 1415 N N . ILE B 1 48 ? -1.831 -0.500 18.394 1.00 5.42 110 ILE B N 1
ATOM 1416 C CA . ILE B 1 48 ? -0.944 0.459 17.743 1.00 5.75 110 ILE B CA 1
ATOM 1417 C C . ILE B 1 48 ? -0.977 1.724 18.580 1.00 6.60 110 ILE B C 1
ATOM 1418 O O . ILE B 1 48 ? -1.902 2.540 18.478 1.00 7.99 110 ILE B O 1
ATOM 1434 N N . VAL B 1 49 ? 0.017 1.868 19.452 1.00 7.85 111 VAL B N 1
ATOM 1435 C CA . VAL B 1 49 ? 0.059 3.020 20.330 1.00 11.03 111 VAL B CA 1
ATOM 1436 C C . VAL B 1 49 ? 0.367 4.288 19.547 1.00 15.86 111 VAL B C 1
ATOM 1437 O O . VAL B 1 49 ? -0.211 5.344 19.819 1.00 20.51 111 VAL B O 1
ATOM 1450 N N . ASN B 1 50 ? 1.256 4.218 18.560 1.00 16.59 112 ASN B N 1
ATOM 1451 C CA . ASN B 1 50 ? 1.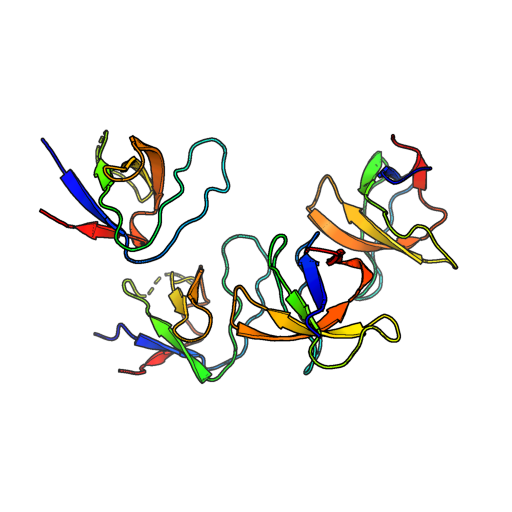656 5.416 17.812 1.00 20.00 112 ASN B CA 1
ATOM 1452 C C . ASN B 1 50 ? 1.280 5.268 16.341 1.00 21.62 112 ASN B C 1
ATOM 1453 O O . ASN B 1 50 ? 2.014 4.672 15.545 1.00 23.05 112 ASN B O 1
ATOM 1464 N N . ASN B 1 51 ? 0.135 5.834 15.986 1.00 22.08 113 ASN B N 1
ATOM 1465 C CA . ASN B 1 51 ? -0.367 5.770 14.625 1.00 21.90 113 ASN B CA 1
ATOM 1466 C C . ASN B 1 51 ? -0.116 7.101 13.931 1.00 24.40 113 ASN B C 1
ATOM 1467 O O . ASN B 1 51 ? -1.050 7.858 13.668 1.00 26.50 113 ASN B O 1
ATOM 1478 N N . GLY B 1 54 ? 3.671 8.354 8.449 1.00 11.01 116 GLY B N 1
ATOM 1479 C CA . GLY B 1 54 ? 4.288 7.532 7.445 1.00 10.30 116 GLY B CA 1
ATOM 1480 C C . GLY B 1 54 ? 3.518 6.280 7.077 1.00 7.04 116 GLY B C 1
ATOM 1481 O O . GLY B 1 54 ? 2.366 6.060 7.470 1.00 8.30 116 GLY B O 1
ATOM 1485 N N . ASP B 1 55 ? 4.180 5.463 6.274 1.00 6.38 117 ASP B N 1
ATOM 1486 C CA . ASP B 1 55 ? 3.542 4.310 5.658 1.00 6.28 117 ASP B CA 1
ATOM 1487 C C . ASP B 1 55 ? 3.505 3.091 6.568 1.00 5.81 117 ASP B C 1
ATOM 1488 O O . ASP B 1 55 ? 2.825 2.122 6.226 1.00 6.56 117 ASP B O 1
ATOM 1497 N N . TRP B 1 56 ? 4.227 3.116 7.695 1.00 5.55 118 TRP B N 1
ATOM 1498 C CA . TRP B 1 56 ? 4.430 1.933 8.512 1.00 5.34 118 TRP B CA 1
ATOM 1499 C C . TRP B 1 56 ? 4.231 2.272 9.981 1.00 5.21 118 TRP B C 1
ATOM 1500 O O . TRP B 1 56 ? 4.862 3.200 10.497 1.00 6.45 118 TRP B O 1
ATOM 1521 N N . TRP B 1 57 ? 3.398 1.487 10.662 1.00 5.09 119 TRP B N 1
ATOM 1522 C CA . TRP B 1 57 ? 3.089 1.675 12.075 1.00 5.34 119 TRP B CA 1
ATOM 1523 C C . TRP B 1 57 ? 3.474 0.430 12.855 1.00 5.15 119 TRP B C 1
ATOM 1524 O O . TRP B 1 57 ? 3.276 -0.688 12.384 1.00 5.80 119 TRP B O 1
ATOM 1545 N N . LEU B 1 58 ? 4.012 0.604 14.062 1.00 5.36 120 LEU B N 1
ATOM 1546 C CA . LEU B 1 58 ? 4.403 -0.537 14.909 1.00 5.51 120 LEU B CA 1
ATOM 1547 C C . LEU B 1 58 ? 3.145 -1.090 15.568 1.00 5.64 120 LEU B C 1
ATOM 1548 O O . LEU B 1 58 ? 2.507 -0.370 16.352 1.00 7.32 120 LEU B O 1
ATOM 1564 N N . ALA B 1 59 ? 2.869 -2.342 15.295 1.00 5.24 121 ALA B N 1
ATOM 1565 C CA . ALA B 1 59 ? 1.674 -3.011 15.778 1.00 5.13 121 ALA B CA 1
ATOM 1566 C C . ALA B 1 59 ? 2.027 -4.261 16.562 1.00 4.81 121 ALA B C 1
ATOM 1567 O O . ALA B 1 59 ? 3.001 -4.952 16.267 1.00 5.84 121 ALA B O 1
ATOM 1574 N N . HIS B 1 60 ? 1.165 -4.582 17.524 1.00 4.98 122 HIS B N 1
ATOM 1575 C CA . HIS B 1 60 ? 1.247 -5.807 18.295 1.00 4.93 122 HIS B CA 1
ATOM 1576 C C . HIS B 1 60 ? -0.048 -6.582 18.101 1.00 4.66 122 HIS B C 1
ATOM 1577 O O . HIS B 1 60 ? -1.131 -6.068 18.390 1.00 5.52 122 HIS B O 1
ATOM 1591 N N . SER B 1 61 ? 0.049 -7.810 17.619 1.00 5.20 123 SER B N 1
ATOM 1592 C CA . SER B 1 61 ? -1.146 -8.581 17.316 1.00 5.46 123 SER B CA 1
ATOM 1593 C C . SER B 1 61 ? -1.783 -9.167 18.566 1.00 5.57 123 SER B C 1
ATOM 1594 O O . SER B 1 61 ? -1.132 -9.894 19.326 1.00 6.62 123 SER B O 1
ATOM 1602 N N . LEU B 1 62 ? -3.084 -8.918 18.726 1.00 5.73 124 LEU B N 1
ATOM 1603 C CA . LEU B 1 62 ? -3.856 -9.533 19.800 1.00 6.43 124 LEU B CA 1
ATOM 1604 C C . LEU B 1 62 ? -4.025 -11.027 19.583 1.00 7.39 124 LEU B C 1
ATOM 1605 O O . LEU B 1 62 ? -4.348 -11.751 20.526 1.00 10.80 124 LEU B O 1
ATOM 1621 N N . THR B 1 63 ? -3.878 -11.503 18.355 1.00 6.82 125 THR B N 1
ATOM 1622 C CA . THR B 1 63 ? -4.056 -12.912 18.050 1.00 7.52 125 THR B CA 1
ATOM 1623 C C . THR B 1 63 ? -2.763 -13.696 18.207 1.00 7.54 125 THR B C 1
ATOM 1624 O O . THR B 1 63 ? -2.762 -14.757 18.837 1.00 10.26 125 THR B O 1
ATOM 1635 N N . THR B 1 64 ? -1.670 -13.217 17.617 1.00 6.73 126 THR B N 1
ATOM 1636 C CA . THR B 1 64 ? -0.448 -14.005 17.541 1.00 7.15 126 THR B CA 1
ATOM 1637 C C . THR B 1 64 ? 0.590 -13.624 18.582 1.00 6.93 126 THR B C 1
ATOM 1638 O O . THR B 1 64 ? 1.561 -14.366 18.760 1.00 7.62 126 THR B O 1
ATOM 1649 N N . GLY B 1 65 ? 0.435 -12.469 19.224 1.00 6.64 127 GLY B N 1
ATOM 1650 C CA . GLY B 1 65 ? 1.418 -11.984 20.161 1.00 7.34 127 GLY B CA 1
ATOM 1651 C C . GLY B 1 65 ? 2.693 -11.485 19.529 1.00 6.96 127 GLY B C 1
ATOM 1652 O O . GLY B 1 65 ? 3.660 -11.217 20.249 1.00 8.95 127 GLY B O 1
ATOM 1656 N N . GLN B 1 66 ? 2.728 -11.344 18.211 1.00 6.01 128 GLN B N 1
ATOM 1657 C CA . GLN B 1 66 ? 3.906 -10.865 17.508 1.00 6.16 128 GLN B CA 1
ATOM 1658 C C . GLN B 1 66 ? 3.811 -9.361 17.278 1.00 5.30 128 GLN B C 1
ATOM 1659 O O . GLN B 1 66 ? 2.719 -8.784 17.257 1.00 6.10 128 GLN B O 1
ATOM 1673 N N . THR B 1 67 ? 4.978 -8.740 17.100 1.00 5.20 129 THR B N 1
ATOM 1674 C CA . THR B 1 67 ? 5.092 -7.295 17.009 1.00 4.92 129 THR B CA 1
ATOM 1675 C C . THR B 1 67 ? 5.931 -6.938 15.793 1.00 5.41 129 THR B C 1
ATOM 1676 O O . THR B 1 67 ? 6.979 -7.546 15.565 1.00 7.95 129 THR B O 1
ATOM 1687 N N . GLY B 1 68 ? 5.504 -5.936 15.042 1.00 5.15 130 GLY B N 1
ATOM 1688 C CA . GLY B 1 68 ? 6.280 -5.464 13.912 1.00 5.43 130 GLY B CA 1
ATOM 1689 C C . GLY B 1 68 ? 5.501 -4.419 13.148 1.00 5.00 130 GLY B C 1
ATOM 1690 O O . GLY B 1 68 ? 4.391 -4.042 13.537 1.00 5.33 130 GLY B O 1
ATOM 1694 N N . TYR B 1 69 ? 6.091 -3.944 12.055 1.00 5.10 131 TYR B N 1
ATOM 1695 C CA . TYR B 1 69 ? 5.492 -2.839 11.324 1.00 5.21 131 TYR B CA 1
ATOM 1696 C C . TYR B 1 69 ? 4.459 -3.308 10.313 1.00 5.15 131 TYR B C 1
ATOM 1697 O O . TYR B 1 69 ? 4.650 -4.302 9.600 1.00 5.90 131 TYR B O 1
ATOM 1715 N N A ILE B 1 70 ? 3.369 -2.551 10.244 0.54 5.50 132 ILE B N 1
ATOM 1716 N N B ILE B 1 70 ? 3.373 -2.570 10.230 0.46 5.35 132 ILE B N 1
ATOM 1717 C CA A ILE B 1 70 ? 2.264 -2.841 9.337 0.54 5.94 132 ILE B CA 1
ATOM 1718 C CA B ILE B 1 70 ? 2.261 -2.862 9.306 0.46 5.37 132 ILE B CA 1
ATOM 1719 C C A ILE B 1 70 ? 1.998 -1.641 8.441 0.54 5.80 132 ILE B C 1
ATOM 1720 C C B ILE B 1 70 ? 2.025 -1.650 8.421 0.46 5.28 132 ILE B C 1
ATOM 1721 O O A ILE B 1 70 ? 2.234 -0.494 8.840 0.54 5.63 132 ILE B O 1
ATOM 1722 O O B ILE B 1 70 ? 2.298 -0.525 8.803 0.46 5.54 132 ILE B O 1
ATOM 1753 N N . PRO B 1 71 ? 1.459 -1.851 7.241 1.00 5.92 133 PRO B N 1
ATOM 1754 C CA . PRO B 1 71 ? 1.112 -0.704 6.400 1.00 6.03 133 PRO B CA 1
ATOM 1755 C C . PRO B 1 71 ? 0.005 0.092 7.072 1.00 6.29 133 PRO B C 1
ATOM 1756 O O . PRO B 1 71 ? -1.026 -0.461 7.471 1.00 7.34 133 PRO B O 1
ATOM 1767 N N . SER B 1 72 ? 0.219 1.396 7.197 1.00 6.86 134 SER B N 1
ATOM 1768 C CA . SER B 1 72 ? -0.691 2.211 7.988 1.00 8.08 134 SER B CA 1
ATOM 1769 C C . SER B 1 72 ? -2.058 2.356 7.331 1.00 8.03 134 SER B C 1
ATOM 1770 O O . SER B 1 72 ? -3.015 2.728 8.010 1.00 10.71 134 SER B O 1
ATOM 1778 N N . ASN B 1 73 ? -2.182 2.035 6.045 1.00 6.97 135 ASN B N 1
ATOM 1779 C CA . ASN B 1 73 ? -3.446 2.070 5.328 1.00 7.41 135 ASN B CA 1
ATOM 1780 C C . ASN B 1 73 ? -4.197 0.732 5.361 1.00 6.81 135 ASN B C 1
ATOM 1781 O O . ASN B 1 73 ? -5.249 0.607 4.726 1.00 7.99 135 ASN B O 1
ATOM 1792 N N . TYR B 1 74 ? -3.713 -0.252 6.119 1.00 5.96 136 TYR B N 1
ATOM 1793 C CA . TYR B 1 74 ? -4.306 -1.588 6.125 1.00 6.02 136 TYR B CA 1
ATOM 1794 C C . TYR B 1 74 ? -5.282 -1.818 7.274 1.00 5.82 136 TYR B C 1
ATOM 1795 O O . TYR B 1 74 ? -5.778 -2.940 7.409 1.00 6.73 136 TYR B O 1
ATOM 1813 N N . VAL B 1 75 ? -5.559 -0.818 8.094 1.00 5.81 137 VAL B N 1
ATOM 1814 C CA . VAL B 1 75 ? -6.348 -0.998 9.317 1.00 5.91 137 VAL B CA 1
ATOM 1815 C C . VAL B 1 75 ? -7.462 0.021 9.442 1.00 5.70 137 VAL B C 1
ATOM 1816 O O . VAL B 1 75 ? -7.344 1.161 8.985 1.00 6.76 137 VAL B O 1
ATOM 1829 N N . ALA B 1 76 ? -8.519 -0.409 10.132 1.00 5.79 138 ALA B N 1
ATOM 1830 C CA . ALA B 1 76 ? -9.647 0.405 10.538 1.00 5.68 138 ALA B CA 1
ATOM 1831 C C . ALA B 1 76 ? -9.731 0.404 12.066 1.00 5.38 138 ALA B C 1
ATOM 1832 O O . ALA B 1 76 ? -9.106 -0.427 12.735 1.00 5.80 138 ALA B O 1
ATOM 1839 N N . PRO B 1 77 ? -10.493 1.310 12.668 1.00 5.93 139 PRO B N 1
ATOM 1840 C CA . PRO B 1 77 ? -10.611 1.303 14.134 1.00 6.41 139 PRO B CA 1
ATOM 1841 C C . PRO B 1 77 ? -11.245 0.031 14.666 1.00 6.13 139 PRO B C 1
ATOM 1842 O O . PRO B 1 77 ? -12.132 -0.563 14.048 1.00 7.11 139 PRO B O 1
ATOM 1853 N N . SER B 1 78 ? -10.844 -0.337 15.878 1.00 5.91 140 SER B N 1
ATOM 1854 C CA . SER B 1 78 ? -11.415 -1.495 16.549 1.00 6.04 140 SER B CA 1
ATOM 1855 C C . SER B 1 78 ? -11.381 -1.287 18.064 1.00 6.43 140 SER B C 1
ATOM 1856 O O . SER B 1 78 ? -10.983 -2.167 18.830 1.00 7.69 140 SER B O 1
ATOM 1864 N N . ASP B 1 79 ? -11.835 -0.114 18.500 1.00 6.52 141 ASP B N 1
ATOM 1865 C CA . ASP B 1 79 ? -12.002 0.208 19.907 1.00 7.12 141 ASP B CA 1
ATOM 1866 C C . ASP B 1 79 ? -13.091 1.256 20.092 1.00 8.07 141 ASP B C 1
ATOM 1867 O O . ASP B 1 79 ? -13.756 1.639 19.118 1.00 8.84 141 ASP B O 1
ATOM 1877 N N . GLY C 1 20 ? 0.614 -39.007 19.233 1.00 21.10 82 GLY C N 1
ATOM 1878 C CA . GLY C 1 20 ? 1.201 -38.149 20.241 1.00 17.99 82 GLY C CA 1
ATOM 1879 C C . GLY C 1 20 ? 1.642 -36.816 19.683 1.00 13.79 82 GLY C C 1
ATOM 1880 O O . GLY C 1 20 ? 1.254 -36.442 18.581 1.00 14.8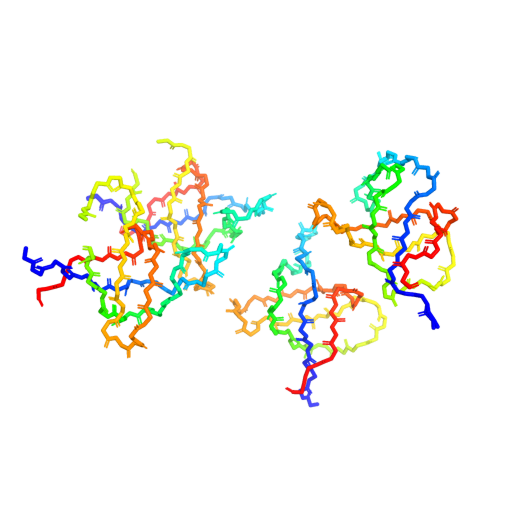9 82 GLY C O 1
ATOM 1883 N N . VAL C 1 21 ? 2.453 -36.101 20.454 1.00 11.65 83 VAL C N 1
ATOM 1884 C CA . VAL C 1 21 ? 2.999 -34.821 20.020 1.00 9.07 83 VAL C CA 1
ATOM 1885 C C . VAL C 1 21 ? 4.206 -35.073 19.133 1.00 8.63 83 VAL C C 1
ATOM 1886 O O . VAL C 1 21 ? 5.088 -35.864 19.479 1.00 11.01 83 VAL C O 1
ATOM 1899 N N . THR C 1 22 ? 4.257 -34.400 17.992 1.00 7.62 84 THR C N 1
ATOM 1900 C CA . THR C 1 22 ? 5.427 -34.426 17.118 1.00 7.82 84 THR C CA 1
ATOM 1901 C C . THR C 1 22 ? 5.786 -32.982 16.822 1.00 6.96 84 THR C C 1
ATOM 1902 O O . THR C 1 22 ? 4.994 -32.260 16.217 1.00 8.06 84 THR C O 1
ATOM 1913 N N . THR C 1 23 ? 6.961 -32.559 17.267 1.00 7.16 85 THR C N 1
ATOM 1914 C CA . THR C 1 23 ? 7.372 -31.178 17.149 1.00 6.93 85 THR C CA 1
ATOM 1915 C C . THR C 1 23 ? 8.640 -31.044 16.309 1.00 6.37 85 THR C C 1
ATOM 1916 O O . THR C 1 23 ? 9.517 -31.926 16.270 1.00 7.16 85 THR C O 1
ATOM 1927 N N . PHE C 1 24 ? 8.722 -29.882 15.688 1.00 6.81 86 PHE C N 1
ATOM 1928 C CA . PHE C 1 24 ? 9.804 -29.482 14.815 1.00 6.49 86 PHE C CA 1
ATOM 1929 C C . PHE C 1 24 ? 10.151 -28.041 15.134 1.00 6.49 86 PHE C C 1
ATOM 1930 O O . PHE C 1 24 ? 9.368 -27.320 15.758 1.00 7.73 86 PHE C O 1
ATOM 1947 N N . VAL C 1 25 ? 11.336 -27.617 14.706 1.00 6.25 87 VAL C N 1
ATOM 1948 C CA . VAL C 1 25 ? 11.729 -26.222 14.789 1.00 6.17 87 VAL C CA 1
ATOM 1949 C C . VAL C 1 25 ? 12.093 -25.752 13.382 1.00 5.59 87 VAL C C 1
ATOM 1950 O O . VAL C 1 25 ? 12.708 -26.487 12.595 1.00 6.07 87 VAL C O 1
ATOM 1963 N N . ALA C 1 26 ? 11.697 -24.524 13.063 1.00 5.47 88 ALA C N 1
ATOM 1964 C CA . ALA C 1 26 ? 11.963 -23.966 11.748 1.00 5.48 88 ALA C CA 1
ATOM 1965 C C . ALA C 1 26 ? 13.426 -23.561 11.598 1.00 5.72 88 ALA C C 1
ATOM 1966 O O . ALA C 1 26 ? 13.980 -22.841 12.434 1.00 6.39 88 ALA C O 1
ATOM 1973 N N . LEU C 1 27 ? 14.021 -23.985 10.491 1.00 5.85 89 LEU C N 1
ATOM 1974 C CA . LEU C 1 27 ? 15.394 -23.634 10.158 1.00 6.15 89 LEU C CA 1
ATOM 1975 C C . LEU C 1 27 ? 15.501 -22.341 9.376 1.00 5.74 89 LEU C C 1
ATOM 1976 O O . LEU C 1 27 ? 16.546 -21.677 9.428 1.00 6.47 89 LEU C O 1
ATOM 1992 N N . TYR C 1 28 ? 14.447 -22.005 8.626 1.00 5.48 90 TYR C N 1
ATOM 1993 C CA . TYR C 1 28 ? 14.412 -20.853 7.753 1.00 5.84 90 TYR C CA 1
ATOM 1994 C C . TYR C 1 28 ? 13.029 -20.225 7.863 1.00 5.82 90 TYR C C 1
ATOM 1995 O O . TYR C 1 28 ? 12.048 -20.920 8.134 1.00 6.69 90 TYR C O 1
ATOM 2013 N N . ASP C 1 29 ? 12.944 -18.928 7.589 1.00 5.96 91 ASP C N 1
ATOM 2014 C CA . ASP C 1 29 ? 11.648 -18.292 7.437 1.00 5.82 91 ASP C CA 1
ATOM 2015 C C . ASP C 1 29 ? 10.926 -18.870 6.217 1.00 6.21 91 ASP C C 1
ATOM 2016 O O . ASP C 1 29 ? 11.540 -19.132 5.178 1.00 7.61 91 ASP C O 1
ATOM 2025 N N . TYR C 1 30 ? 9.605 -19.007 6.325 1.00 6.47 92 TYR C N 1
ATOM 2026 C CA . TYR C 1 30 ? 8.761 -19.433 5.215 1.00 6.75 92 TYR C CA 1
ATOM 2027 C C . TYR C 1 30 ? 7.654 -18.417 5.017 1.00 7.66 92 TYR C C 1
ATOM 2028 O O . TYR C 1 30 ? 6.952 -18.070 5.970 1.00 8.06 92 TYR C O 1
ATOM 2046 N N . GLU C 1 31 ? 7.505 -17.939 3.784 1.00 10.48 93 GLU C N 1
ATOM 2047 C CA . GLU C 1 31 ? 6.434 -17.007 3.456 1.00 12.74 93 GLU C CA 1
ATOM 2048 C C . GLU C 1 31 ? 5.241 -17.751 2.872 1.00 10.47 93 GLU C C 1
ATOM 2049 O O . GLU C 1 31 ? 5.372 -18.583 1.963 1.00 11.19 93 GLU C O 1
ATOM 2061 N N . SER C 1 32 ? 4.072 -17.442 3.407 1.00 10.32 94 SER C N 1
ATOM 2062 C CA . SER C 1 32 ? 2.856 -18.067 2.935 1.00 9.60 94 SER C CA 1
ATOM 2063 C C . SER C 1 32 ? 2.571 -17.621 1.518 1.00 9.80 94 SER C C 1
ATOM 2064 O O . SER C 1 32 ? 2.698 -16.434 1.179 1.00 12.21 94 SER C O 1
ATOM 2072 N N . ARG C 1 33 ? 2.181 -18.595 0.701 1.00 9.80 95 ARG C N 1
ATOM 2073 C CA . ARG C 1 33 ? 1.868 -18.389 -0.693 1.00 11.57 95 ARG C CA 1
ATOM 2074 C C . ARG C 1 33 ? 0.479 -18.861 -1.072 1.00 11.11 95 ARG C C 1
ATOM 2075 O O . ARG C 1 33 ? 0.032 -18.523 -2.168 1.00 13.70 95 ARG C O 1
ATOM 2096 N N . THR C 1 34 ? -0.219 -19.607 -0.215 1.00 7.86 96 THR C N 1
ATOM 2097 C CA . THR C 1 34 ? -1.483 -20.223 -0.582 1.00 7.01 96 THR C CA 1
ATOM 2098 C C . THR C 1 34 ? -2.548 -19.881 0.454 1.00 6.35 96 THR C C 1
ATOM 2099 O O . THR C 1 34 ? -2.284 -19.208 1.453 1.00 7.19 96 THR C O 1
ATOM 2110 N N . GLU C 1 35 ? -3.762 -20.380 0.224 1.00 6.42 97 GLU C N 1
ATOM 2111 C CA . GLU C 1 35 ? -4.836 -20.144 1.178 1.00 6.35 97 GLU C CA 1
ATOM 2112 C C . GLU C 1 35 ? -4.708 -20.996 2.434 1.00 6.20 97 GLU C C 1
ATOM 2113 O O . GLU C 1 35 ? -5.390 -20.705 3.431 1.00 7.50 97 GLU C O 1
ATOM 2125 N N . THR C 1 36 ? -3.888 -22.053 2.405 1.00 5.86 98 THR C N 1
ATOM 2126 C CA . THR C 1 36 ? -3.895 -23.039 3.468 1.00 5.89 98 THR C CA 1
ATOM 2127 C C . THR C 1 36 ? -2.540 -23.276 4.112 1.00 5.85 98 THR C C 1
ATOM 2128 O O . THR C 1 36 ? -2.486 -24.036 5.081 1.00 6.25 98 THR C O 1
ATOM 2139 N N . ASP C 1 37 ? -1.460 -22.676 3.613 1.00 5.91 99 ASP C N 1
ATOM 2140 C CA . ASP C 1 37 ? -0.145 -22.833 4.221 1.00 5.98 99 ASP C CA 1
ATOM 2141 C C . ASP C 1 37 ? 0.008 -21.911 5.433 1.00 6.12 99 ASP C C 1
ATOM 2142 O O . ASP C 1 37 ? -0.814 -21.032 5.699 1.00 7.88 99 ASP C O 1
ATOM 2151 N N . LEU C 1 38 ? 1.069 -22.151 6.188 1.00 5.83 100 LEU C N 1
ATOM 2152 C CA . LEU C 1 38 ? 1.361 -21.433 7.422 1.00 5.59 100 LEU C CA 1
ATOM 2153 C C . LEU C 1 38 ? 2.684 -20.701 7.277 1.00 6.24 100 LEU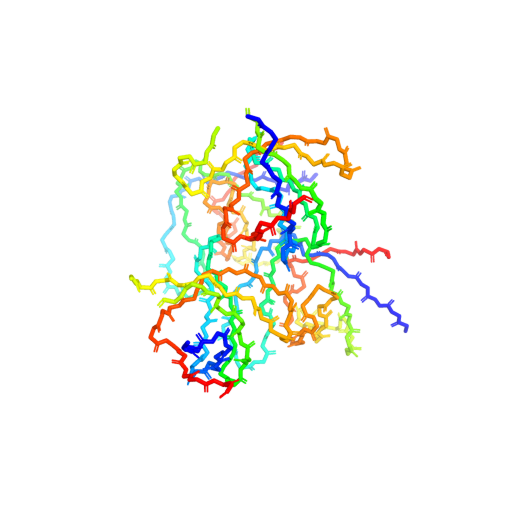 C C 1
ATOM 2154 O O . LEU C 1 38 ? 3.723 -21.334 7.065 1.00 7.43 100 LEU C O 1
ATOM 2170 N N A SER C 1 39 ? 2.627 -19.371 7.413 0.58 7.04 101 SER C N 1
ATOM 2171 N N B SER C 1 39 ? 2.667 -19.385 7.375 0.42 6.65 101 SER C N 1
ATOM 2172 C CA A SER C 1 39 ? 3.795 -18.498 7.544 0.58 8.06 101 SER C CA 1
ATOM 2173 C CA B SER C 1 39 ? 3.943 -18.693 7.390 0.42 7.42 101 SER C CA 1
ATOM 2174 C C A SER C 1 39 ? 4.520 -18.773 8.863 0.58 6.94 101 SER C C 1
ATOM 2175 C C B SER C 1 39 ? 4.535 -18.717 8.792 0.42 7.19 101 SER C C 1
ATOM 2176 O O A SER C 1 39 ? 3.884 -19.027 9.889 0.58 7.19 101 SER C O 1
ATOM 2177 O O B SER C 1 39 ? 3.824 -18.681 9.801 0.42 7.57 101 SER C O 1
ATOM 2192 N N . PHE C 1 40 ? 5.854 -18.734 8.838 1.00 6.16 102 PHE C N 1
ATOM 2193 C CA . PHE C 1 40 ? 6.586 -18.843 10.088 1.00 5.94 102 PHE C CA 1
ATOM 2194 C C . PHE C 1 40 ? 7.981 -18.256 9.910 1.00 5.80 102 PHE C C 1
ATOM 2195 O O . PHE C 1 40 ? 8.488 -18.123 8.793 1.00 6.73 102 PHE C O 1
ATOM 2212 N N . LYS C 1 41 ? 8.593 -17.931 11.044 1.00 6.05 103 LYS C N 1
ATOM 2213 C CA . LYS C 1 41 ? 9.979 -17.509 11.093 1.00 6.27 103 LYS C CA 1
ATOM 2214 C C . LYS C 1 41 ? 10.871 -18.626 11.620 1.00 6.15 103 LYS C C 1
ATOM 2215 O O . LYS C 1 41 ? 10.453 -19.479 12.407 1.00 6.48 103 LYS C O 1
ATOM 2234 N N . LYS C 1 42 ? 12.134 -18.562 11.202 1.00 6.58 104 LYS C N 1
ATOM 2235 C CA . LYS C 1 42 ? 13.192 -19.383 11.774 1.00 6.62 104 LYS C CA 1
ATOM 2236 C C . LYS C 1 42 ? 13.078 -19.380 13.297 1.00 6.65 104 LYS C C 1
ATOM 2237 O O . LYS C 1 42 ? 12.873 -18.334 13.920 1.00 7.72 104 LYS C O 1
ATOM 2256 N N . GLY C 1 43 ? 13.201 -20.563 13.891 1.00 6.70 105 GLY C N 1
ATOM 2257 C CA . GLY C 1 43 ? 13.174 -20.704 15.335 1.00 7.45 105 GLY C CA 1
ATOM 2258 C C . GLY C 1 43 ? 11.822 -20.994 15.942 1.00 7.28 105 GLY C C 1
ATOM 2259 O O . GLY C 1 43 ? 11.757 -21.375 17.118 1.00 8.85 105 GLY C O 1
ATOM 2263 N N . GLU C 1 44 ? 10.731 -20.828 15.204 1.00 6.67 106 GLU C N 1
ATOM 2264 C CA . GLU C 1 44 ? 9.434 -21.208 15.749 1.00 6.63 106 GLU C CA 1
ATOM 2265 C C . GLU C 1 44 ? 9.369 -22.715 15.942 1.00 6.05 106 GLU C C 1
ATOM 2266 O O . GLU C 1 44 ? 9.851 -23.489 15.107 1.00 6.91 106 GLU C O 1
ATOM 2278 N N A ARG C 1 45 ? 8.749 -23.146 17.038 0.46 6.02 107 ARG C N 1
ATOM 2279 N N B ARG C 1 45 ? 8.742 -23.131 17.048 0.54 7.22 107 ARG C N 1
ATOM 2280 C CA A ARG C 1 45 ? 8.433 -24.554 17.235 0.46 5.51 107 ARG C CA 1
ATOM 2281 C CA B ARG C 1 45 ? 8.389 -24.526 17.284 0.54 8.05 107 ARG C CA 1
ATOM 2282 C C A ARG C 1 45 ? 7.041 -24.816 16.674 0.46 5.97 107 ARG C C 1
ATOM 2283 C C B ARG C 1 45 ? 7.025 -24.789 16.649 0.54 6.78 107 ARG C C 1
ATOM 2284 O O A ARG C 1 45 ? 6.099 -24.055 16.928 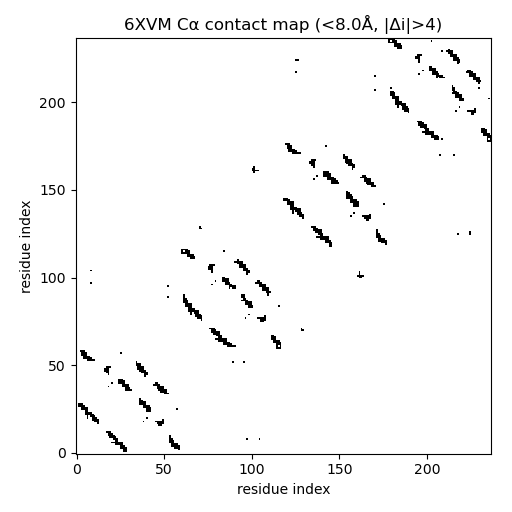0.46 6.99 107 ARG C O 1
ATOM 2285 O O B ARG C 1 45 ? 6.084 -24.000 16.822 0.54 7.30 107 ARG C O 1
ATOM 2326 N N . LEU C 1 46 ? 6.938 -25.887 15.902 1.00 6.09 108 LEU C N 1
ATOM 2327 C CA . LEU C 1 46 ? 5.770 -26.226 15.113 1.00 6.42 108 LEU C CA 1
ATOM 2328 C C . LEU C 1 46 ? 5.398 -27.659 15.436 1.00 6.87 108 LEU C C 1
ATOM 2329 O O . LEU C 1 46 ? 6.241 -28.552 15.332 1.00 9.84 108 LEU C O 1
ATOM 2345 N N . GLN C 1 47 ? 4.152 -27.902 15.794 1.00 6.06 109 GLN C N 1
ATOM 2346 C CA . GLN C 1 47 ? 3.736 -29.266 16.061 1.00 6.28 109 GLN C CA 1
ATOM 2347 C C . GLN C 1 47 ? 2.789 -29.753 14.975 1.00 6.20 109 GLN C C 1
ATOM 2348 O O . GLN C 1 47 ? 2.057 -28.979 14.363 1.00 6.82 109 GLN C O 1
ATOM 2362 N N . ILE C 1 48 ? 2.802 -31.051 14.756 1.00 6.54 110 ILE C N 1
ATOM 2363 C CA . ILE C 1 48 ? 1.972 -31.681 13.740 1.00 7.29 110 ILE C CA 1
ATOM 2364 C C . ILE C 1 48 ? 0.571 -31.869 14.284 1.00 7.82 110 ILE C C 1
ATOM 2365 O O . ILE C 1 48 ? 0.386 -32.386 15.388 1.00 10.60 110 ILE C O 1
ATOM 2381 N N . VAL C 1 49 ? -0.415 -31.491 13.485 1.00 7.96 111 VAL C N 1
ATOM 2382 C CA . VAL C 1 49 ? -1.818 -31.651 13.803 1.00 10.95 111 VAL C CA 1
ATOM 2383 C C . VAL C 1 49 ? -2.403 -32.888 13.137 1.00 14.73 111 VAL C C 1
ATOM 2384 O O . VAL C 1 49 ? -3.251 -33.558 13.721 1.00 17.59 111 VAL C O 1
ATOM 2397 N N . ASN C 1 50 ? -1.964 -33.172 11.909 1.00 18.02 112 ASN C N 1
ATOM 2398 C CA . ASN C 1 50 ? -2.420 -34.342 11.113 1.00 20.98 112 ASN C CA 1
ATOM 2399 C C . ASN C 1 50 ? -1.389 -35.462 11.281 1.00 22.54 112 ASN C C 1
ATOM 2400 O O . ASN C 1 50 ? -1.487 -36.219 12.267 1.00 24.94 112 ASN C O 1
ATOM 2407 N N . ASN C 1 51 ? -0.441 -35.545 10.346 1.00 23.57 113 ASN C N 1
ATOM 2408 C CA . ASN C 1 51 ? 0.638 -36.532 10.358 1.00 23.61 113 ASN C CA 1
ATOM 2409 C C . ASN C 1 51 ? 1.781 -36.008 9.505 1.00 20.54 113 ASN C C 1
ATOM 2410 O O . ASN C 1 51 ? 1.689 -34.935 8.903 1.00 21.11 113 ASN C O 1
ATOM 2421 N N . THR C 1 52 ? 2.875 -36.769 9.463 1.00 18.79 114 THR C N 1
ATOM 2422 C CA . THR C 1 52 ? 4.048 -36.397 8.681 1.00 17.61 114 THR C CA 1
ATOM 2423 C C . THR C 1 52 ? 4.152 -37.170 7.367 1.00 17.26 114 THR C C 1
ATOM 2424 O O . THR C 1 52 ? 5.255 -37.332 6.827 1.00 16.85 114 THR C O 1
ATOM 2435 N N . GLU C 1 53 ? 3.026 -37.625 6.820 1.00 17.68 115 GLU C N 1
ATOM 2436 C CA . GLU C 1 53 ? 3.035 -38.205 5.484 1.00 18.38 115 GLU C CA 1
ATOM 2437 C C . GLU C 1 53 ? 3.337 -37.131 4.447 1.00 17.64 115 GLU C C 1
ATOM 2438 O O . GLU C 1 53 ? 2.895 -35.985 4.566 1.00 18.82 115 GLU C O 1
ATOM 2450 N N . GLY C 1 54 ? 4.090 -37.509 3.424 1.00 16.50 116 GLY C N 1
ATOM 2451 C CA . GLY C 1 54 ? 4.386 -36.583 2.366 1.00 15.10 116 GLY C CA 1
ATOM 2452 C C . GLY C 1 54 ? 5.314 -35.480 2.836 1.00 11.98 116 GLY C C 1
ATOM 2453 O O . GLY C 1 54 ? 6.048 -35.603 3.823 1.00 12.55 116 GLY C O 1
ATOM 2457 N N . ASP C 1 55 ? 5.279 -34.390 2.093 1.00 10.72 117 ASP C N 1
ATOM 2458 C CA . ASP C 1 55 ? 6.216 -33.309 2.297 1.00 9.53 117 ASP C CA 1
ATOM 2459 C C . ASP C 1 55 ? 5.571 -32.051 2.835 1.00 8.69 117 ASP C C 1
ATOM 2460 O O . ASP C 1 55 ? 6.293 -31.110 3.137 1.00 9.50 117 ASP C O 1
ATOM 2469 N N . TRP C 1 56 ? 4.244 -32.010 2.936 1.00 8.16 118 TRP C N 1
ATOM 2470 C CA . TRP C 1 56 ? 3.504 -30.864 3.439 1.00 7.56 118 TRP C CA 1
ATOM 2471 C C . TRP C 1 56 ? 2.644 -31.340 4.598 1.00 7.96 118 TRP C C 1
ATOM 2472 O O . TRP C 1 56 ? 1.813 -32.235 4.435 1.00 10.38 118 TRP C O 1
ATOM 2493 N N . TRP C 1 57 ? 2.856 -30.761 5.770 1.00 6.79 119 TRP C N 1
ATOM 2494 C CA . TRP C 1 57 ? 2.279 -31.246 7.014 1.00 6.85 119 TRP C CA 1
ATOM 2495 C C . TRP C 1 57 ? 1.391 -30.171 7.618 1.00 5.93 119 TRP C C 1
ATOM 2496 O O . TRP C 1 57 ? 1.789 -29.009 7.691 1.00 6.64 119 TRP C O 1
ATOM 2517 N N . LEU C 1 58 ? 0.201 -30.549 8.094 1.00 6.61 120 LEU C N 1
ATOM 2518 C CA . LEU C 1 58 ? -0.653 -29.582 8.785 1.00 6.16 120 LEU C CA 1
ATOM 2519 C C . LEU C 1 58 ? -0.076 -29.360 10.180 1.00 6.16 120 LEU C C 1
ATOM 2520 O O . LEU C 1 58 ? 0.052 -30.316 10.952 1.00 8.32 120 LEU C O 1
ATOM 2536 N N . ALA C 1 59 ? 0.274 -28.114 10.483 1.00 5.79 121 ALA C N 1
ATOM 2537 C CA . ALA C 1 59 ? 0.994 -27.791 11.706 1.00 5.85 121 ALA C CA 1
ATOM 2538 C C . ALA C 1 59 ? 0.341 -26.642 12.454 1.00 5.02 121 ALA C C 1
ATOM 2539 O O . ALA C 1 59 ? -0.492 -25.897 11.929 1.00 5.89 121 ALA C O 1
ATOM 2546 N N . HIS C 1 60 ? 0.753 -26.523 13.710 1.00 5.38 122 HIS C N 1
ATOM 2547 C CA . HIS C 1 60 ? 0.367 -25.468 14.633 1.00 4.89 122 HIS C CA 1
ATOM 2548 C C . HIS C 1 60 ? 1.643 -24.853 15.193 1.00 4.64 122 HIS C C 1
ATOM 2549 O O . HIS C 1 60 ? 2.523 -25.578 15.685 1.00 5.71 122 HIS C O 1
ATOM 2563 N N . SER C 1 61 ? 1.757 -23.532 15.104 1.00 4.62 123 SER C N 1
ATOM 2564 C CA . SER C 1 61 ? 2.895 -22.838 15.683 1.00 4.90 123 SER C CA 1
ATOM 2565 C C . SER C 1 61 ? 2.687 -22.608 17.174 1.00 5.12 123 SER C C 1
ATOM 2566 O O . SER C 1 61 ? 1.718 -21.957 17.594 1.00 5.58 123 SER C O 1
ATOM 2574 N N . LEU C 1 62 ? 3.629 -23.104 17.973 1.00 5.83 124 LEU C N 1
ATOM 2575 C CA . LEU C 1 62 ? 3.618 -22.809 19.399 1.00 6.26 124 LEU C CA 1
ATOM 2576 C C . LEU C 1 62 ? 4.013 -21.360 19.679 1.00 6.87 124 LEU C C 1
ATOM 2577 O O . LEU C 1 62 ? 3.750 -20.864 20.776 1.00 8.98 124 LEU C O 1
ATOM 2593 N N . THR C 1 63 ? 4.624 -20.670 18.718 1.00 6.39 125 THR C N 1
ATOM 2594 C CA . THR C 1 63 ? 4.955 -19.259 18.875 1.00 7.00 125 THR C CA 1
ATOM 2595 C C . THR C 1 63 ? 3.755 -18.364 18.614 1.00 6.66 125 THR C C 1
ATOM 2596 O O . THR C 1 63 ? 3.459 -17.472 19.408 1.00 8.28 125 THR C O 1
ATOM 2607 N N . THR C 1 64 ? 3.074 -18.559 17.480 1.00 6.17 126 THR C N 1
ATOM 2608 C CA . THR C 1 64 ? 2.042 -17.625 17.047 1.00 6.11 126 THR C CA 1
ATOM 2609 C C . THR C 1 64 ? 0.622 -18.138 17.274 1.00 5.67 126 THR C C 1
ATOM 2610 O O . THR C 1 64 ? -0.323 -17.347 17.181 1.00 6.83 126 THR C O 1
ATOM 2621 N N . GLY C 1 65 ? 0.456 -19.441 17.513 1.00 5.53 127 GLY C N 1
ATOM 2622 C CA . GLY C 1 65 ? -0.841 -20.071 17.607 1.00 5.83 127 GLY C CA 1
ATOM 2623 C C . GLY C 1 65 ? -1.520 -20.342 16.279 1.00 5.50 127 GLY C C 1
ATOM 2624 O O . GLY C 1 65 ? -2.618 -20.915 16.267 1.00 6.45 127 GLY C O 1
ATOM 2628 N N . GLN C 1 66 ? -0.916 -19.925 15.173 1.00 5.04 128 GLN C N 1
ATOM 2629 C CA . GLN C 1 66 ? -1.504 -20.084 13.852 1.00 5.20 128 GLN C CA 1
ATOM 2630 C C . GLN C 1 66 ? -1.308 -21.509 13.351 1.00 4.85 128 GLN C C 1
ATOM 2631 O O . GLN C 1 66 ? -0.462 -22.257 13.856 1.00 5.46 128 GLN C O 1
ATOM 2645 N N . THR C 1 67 ? -2.091 -21.879 12.325 1.00 4.98 129 THR C N 1
ATOM 2646 C CA . THR C 1 67 ? -2.027 -23.224 11.790 1.00 4.51 129 THR C CA 1
ATOM 2647 C C . THR C 1 67 ? -2.029 -23.193 10.263 1.00 4.78 129 THR C C 1
ATOM 2648 O O . THR C 1 67 ? -2.476 -22.226 9.635 1.00 5.44 129 THR C O 1
ATOM 2659 N N . GLY C 1 68 ? -1.581 -24.293 9.679 1.00 4.86 130 GLY C N 1
ATOM 2660 C CA . GLY C 1 68 ? -1.628 -24.471 8.238 1.00 5.08 130 GLY C CA 1
ATOM 2661 C C . GLY C 1 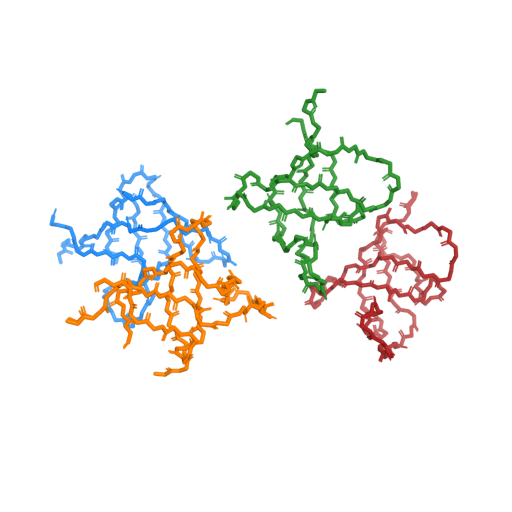68 ? -0.540 -25.430 7.800 1.00 4.75 130 GLY C C 1
ATOM 2662 O O . GLY C 1 68 ? 0.234 -25.942 8.607 1.00 5.19 130 GLY C O 1
ATOM 2666 N N . TYR C 1 69 ? -0.504 -25.687 6.496 1.00 5.04 131 TYR C N 1
ATOM 2667 C CA . TYR C 1 69 ? 0.477 -26.616 5.959 1.00 5.18 131 TYR C CA 1
ATOM 2668 C C . TYR C 1 69 ? 1.857 -25.979 5.923 1.00 5.24 131 TYR C C 1
ATOM 2669 O O . TYR C 1 69 ? 2.020 -24.830 5.506 1.00 5.99 131 TYR C O 1
ATOM 2687 N N . ILE C 1 70 ? 2.847 -26.783 6.290 1.00 5.39 132 ILE C N 1
ATOM 2688 C CA . ILE C 1 70 ? 4.238 -26.360 6.294 1.00 6.06 132 ILE C CA 1
ATOM 2689 C C . ILE C 1 70 ? 5.058 -27.310 5.438 1.00 6.25 132 ILE C C 1
ATOM 2690 O O . ILE C 1 70 ? 4.772 -28.520 5.372 1.00 6.58 132 ILE C O 1
ATOM 2706 N N . PRO C 1 71 ? 6.126 -26.804 4.827 1.00 7.26 133 PRO C N 1
ATOM 2707 C CA . PRO C 1 71 ? 7.029 -27.653 4.046 1.00 8.44 133 PRO C CA 1
ATOM 2708 C C . PRO C 1 71 ? 8.027 -28.346 4.965 1.00 7.60 133 PRO C C 1
ATOM 2709 O O . PRO C 1 71 ? 8.747 -27.708 5.735 1.00 7.68 133 PRO C O 1
ATOM 2720 N N . SER C 1 72 ? 8.090 -29.663 4.858 1.00 8.48 134 SER C N 1
ATOM 2721 C CA . SER C 1 72 ? 8.925 -30.421 5.776 1.00 10.03 134 SER C CA 1
ATOM 2722 C C . SER C 1 72 ? 10.400 -30.074 5.633 1.00 7.91 134 SER C C 1
ATOM 2723 O O . SER C 1 72 ? 11.153 -30.202 6.603 1.00 9.63 134 SER C O 1
ATOM 2731 N N . ASN C 1 73 ? 10.829 -29.605 4.466 1.00 7.37 135 ASN C N 1
ATOM 2732 C CA . ASN C 1 73 ? 12.244 -29.311 4.251 1.00 8.14 135 ASN C CA 1
ATOM 2733 C C . ASN C 1 73 ? 12.696 -27.976 4.835 1.00 7.70 135 ASN C C 1
ATOM 2734 O O . ASN C 1 73 ? 13.881 -27.637 4.733 1.00 9.96 135 ASN C O 1
ATOM 2745 N N . TYR C 1 74 ? 11.810 -27.244 5.499 1.00 6.34 136 TYR C N 1
ATOM 2746 C CA . TYR C 1 74 ? 12.192 -26.043 6.222 1.00 6.06 136 TYR C CA 1
ATOM 2747 C C . TYR C 1 74 ? 12.372 -26.276 7.720 1.00 6.32 136 TYR C C 1
ATOM 2748 O O . TYR C 1 74 ? 12.714 -25.333 8.433 1.00 7.29 136 TYR C O 1
ATOM 2766 N N . VAL C 1 75 ? 12.140 -27.494 8.205 1.00 6.18 137 VAL C N 1
ATOM 2767 C CA . VAL C 1 75 ? 12.090 -27.751 9.641 1.00 6.14 137 VAL C CA 1
ATOM 2768 C C . VAL C 1 75 ? 12.929 -28.972 9.997 1.00 6.11 137 VAL C C 1
ATOM 2769 O O . VAL C 1 75 ? 13.292 -29.779 9.139 1.00 7.77 137 VAL C O 1
ATOM 2782 N N . ALA C 1 76 ? 13.201 -29.111 11.296 1.00 6.03 138 ALA C N 1
ATOM 2783 C CA . ALA C 1 76 ? 13.975 -30.229 11.811 1.00 6.05 138 ALA C CA 1
ATOM 2784 C C . ALA C 1 76 ? 13.369 -30.684 13.131 1.00 5.79 138 ALA C C 1
ATOM 2785 O O . ALA C 1 76 ? 12.770 -29.878 13.848 1.00 6.36 138 ALA C O 1
ATOM 2792 N N . PRO C 1 77 ? 13.486 -31.964 13.466 1.00 6.30 139 PRO C N 1
ATOM 2793 C CA . PRO C 1 77 ? 12.830 -32.472 14.676 1.00 6.80 139 PRO C CA 1
ATOM 2794 C C . PRO C 1 77 ? 13.328 -31.783 15.935 1.00 6.49 139 PRO C C 1
ATOM 2795 O O . PRO C 1 77 ? 14.517 -31.507 16.082 1.00 7.28 139 PRO C O 1
ATOM 2806 N N . SER C 1 78 ? 12.406 -31.553 16.867 1.00 7.25 140 SER C N 1
ATOM 2807 C CA . SER C 1 78 ? 12.683 -30.903 18.139 1.00 7.97 140 SER C CA 1
ATOM 2808 C C . SER C 1 78 ? 11.910 -31.615 19.231 1.00 9.46 140 SER C C 1
ATOM 2809 O O . SER C 1 78 ? 10.692 -31.761 19.132 1.00 11.53 140 SER C O 1
ATOM 2817 N N . ASP C 1 79 ? 12.610 -32.035 20.277 1.00 11.59 141 ASP C N 1
ATOM 2818 C CA . ASP C 1 79 ? 12.029 -32.842 21.336 1.00 14.94 141 ASP C CA 1
ATOM 2819 C C . ASP C 1 79 ? 10.934 -32.108 22.099 1.00 13.25 141 ASP C C 1
ATOM 2820 O O . ASP C 1 79 ? 11.128 -30.925 22.407 1.00 13.12 141 ASP C O 1
ATOM 2830 N N A GLY D 1 20 ? 29.407 -36.033 4.114 0.35 17.64 82 GLY D N 1
ATOM 2831 N N B GLY D 1 20 ? 29.553 -36.314 3.635 0.65 21.39 82 GLY D N 1
ATOM 2832 C CA A GLY D 1 20 ? 28.423 -35.550 3.163 0.35 16.57 82 GLY D CA 1
ATOM 2833 C CA B GLY D 1 20 ? 28.426 -35.595 3.070 0.65 19.39 82 GLY D CA 1
ATOM 2834 C C A GLY D 1 20 ? 28.371 -34.040 3.122 0.35 15.46 82 GLY D C 1
ATOM 2835 C C B GLY D 1 20 ? 28.704 -34.121 2.885 0.65 15.71 82 GLY D C 1
ATOM 2836 O O A GLY D 1 20 ? 28.636 -33.375 4.118 0.35 17.72 82 GLY D O 1
ATOM 2837 O O B GLY D 1 20 ? 29.613 -33.567 3.523 0.65 14.96 82 GLY D O 1
ATOM 2842 N N . VAL D 1 21 ? 27.911 -33.482 2.021 1.00 12.01 83 VAL D N 1
ATOM 2843 C CA . VAL D 1 21 ? 28.030 -32.058 1.757 1.00 8.65 83 VAL D CA 1
ATOM 2844 C C . VAL D 1 21 ? 26.683 -31.435 2.094 1.00 7.43 83 VAL D C 1
ATOM 2845 O O . VAL D 1 21 ? 25.645 -31.886 1.587 1.00 8.25 83 VAL D O 1
ATOM 2858 N N . THR D 1 22 ? 26.698 -30.389 2.929 1.00 6.41 84 THR D N 1
ATOM 2859 C CA . THR D 1 22 ? 25.482 -29.641 3.223 1.00 6.10 84 THR D CA 1
ATOM 2860 C C . THR D 1 22 ? 25.605 -28.147 2.994 1.00 5.89 84 THR D C 1
ATOM 2861 O O . THR D 1 22 ? 24.587 -27.445 3.083 1.00 7.36 84 THR D O 1
ATOM 2872 N N . THR D 1 23 ? 26.794 -27.632 2.693 1.00 5.40 85 THR D N 1
ATOM 2873 C CA . THR D 1 23 ? 26.959 -26.249 2.278 1.00 5.66 85 THR D CA 1
ATOM 2874 C C . THR D 1 23 ? 27.723 -26.281 0.963 1.00 5.20 85 THR D C 1
ATOM 2875 O O . THR D 1 23 ? 28.747 -26.965 0.852 1.00 5.95 85 THR D O 1
ATOM 2886 N N . PHE D 1 24 ? 27.173 -25.590 -0.011 1.00 5.25 86 PHE D N 1
ATOM 2887 C CA . PHE D 1 24 ? 27.625 -25.605 -1.410 1.00 5.06 86 PHE D CA 1
ATOM 2888 C C . PHE D 1 24 ? 27.927 -24.194 -1.880 1.00 5.11 86 PHE D C 1
ATOM 2889 O O . PHE D 1 24 ? 27.597 -23.220 -1.178 1.00 5.84 86 PHE D O 1
ATOM 2906 N N . VAL D 1 25 ? 28.555 -24.080 -3.043 1.00 5.25 87 VAL D N 1
ATOM 2907 C CA . VAL D 1 25 ? 28.823 -22.793 -3.656 1.00 5.16 87 VAL D CA 1
ATOM 2908 C C . VAL D 1 25 ? 28.382 -22.839 -5.117 1.00 5.10 87 VAL D C 1
ATOM 2909 O O . VAL D 1 25 ? 28.581 -23.832 -5.827 1.00 5.48 87 VAL D O 1
ATOM 2922 N N . ALA D 1 26 ? 27.770 -21.747 -5.556 1.00 5.43 88 ALA D N 1
ATOM 2923 C CA . ALA D 1 26 ? 27.265 -21.668 -6.922 1.00 5.57 88 ALA D CA 1
ATOM 2924 C C . ALA D 1 26 ? 28.399 -21.568 -7.936 1.00 5.55 88 ALA D C 1
ATOM 2925 O O . ALA D 1 26 ? 29.326 -20.761 -7.793 1.00 6.07 88 ALA D O 1
ATOM 2932 N N . LEU D 1 27 ? 28.276 -22.371 -8.993 1.00 5.54 89 LEU D N 1
ATOM 2933 C CA . LEU D 1 27 ? 29.203 -22.392 -10.115 1.00 5.97 89 LEU D CA 1
ATOM 2934 C C . LEU D 1 27 ? 28.802 -21.437 -11.231 1.00 6.34 89 LEU D C 1
ATOM 2935 O O . LEU D 1 27 ? 29.628 -21.133 -12.098 1.00 7.48 89 LEU D O 1
ATOM 2951 N N . TYR D 1 28 ? 27.552 -20.986 -11.227 1.00 6.46 90 TYR D N 1
ATOM 2952 C CA . TYR D 1 28 ? 26.992 -20.148 -12.274 1.00 6.94 90 TYR D CA 1
ATOM 2953 C C . TYR D 1 28 ? 25.957 -19.237 -11.627 1.00 6.98 90 TYR D C 1
ATOM 2954 O O . TYR D 1 28 ? 25.393 -19.565 -10.581 1.00 7.82 90 TYR D O 1
ATOM 2972 N N . ASP D 1 29 ? 25.669 -18.110 -12.277 1.00 7.55 91 ASP D N 1
ATOM 2973 C CA . ASP D 1 29 ? 24.507 -17.316 -11.914 1.00 7.39 91 ASP D CA 1
ATOM 2974 C C . ASP D 1 29 ? 23.241 -18.074 -12.318 1.00 7.34 91 ASP D C 1
ATOM 2975 O O . ASP D 1 29 ? 23.220 -18.791 -13.318 1.00 8.82 91 ASP D O 1
ATOM 2984 N N . TYR D 1 30 ? 22.165 -17.846 -11.576 1.00 7.30 92 TYR D N 1
ATOM 2985 C CA . TYR D 1 30 ? 20.851 -18.354 -11.939 1.00 7.00 92 TYR D CA 1
ATOM 2986 C C . TYR D 1 30 ? 19.816 -17.284 -11.632 1.00 7.13 92 TYR D C 1
ATOM 2987 O O . TYR D 1 30 ? 19.772 -16.746 -10.521 1.00 7.86 92 TYR D O 1
ATOM 3005 N N . GLU D 1 31 ? 18.960 -17.004 -12.607 1.00 7.86 93 GLU D N 1
ATOM 3006 C CA . GLU D 1 31 ? 17.855 -16.073 -12.446 1.00 8.71 93 GLU D CA 1
ATOM 3007 C C . GLU D 1 31 ? 16.542 -16.842 -12.337 1.00 8.43 93 GLU D C 1
ATOM 3008 O O . GLU D 1 31 ? 16.182 -17.629 -13.217 1.00 9.28 93 GLU D O 1
ATOM 3020 N N A SER D 1 32 ? 15.825 -16.616 -11.246 0.46 8.46 94 SER D N 1
ATOM 3021 N N B SER D 1 32 ? 15.826 -16.586 -11.248 0.54 8.55 94 SER D N 1
ATOM 3022 C CA A SER D 1 32 ? 14.565 -17.310 -11.051 0.46 9.42 94 SER D CA 1
ATOM 3023 C CA B SER D 1 32 ? 14.516 -17.175 -11.015 0.54 9.22 94 SER D CA 1
ATOM 3024 C C A SER D 1 32 ? 13.572 -16.956 -12.152 0.46 9.53 94 SER D C 1
ATOM 3025 C C B SER D 1 32 ? 13.579 -16.926 -12.191 0.54 9.05 94 SER D C 1
ATOM 3026 O O A SER D 1 32 ? 13.501 -15.820 -12.629 0.46 10.83 94 SER D O 1
ATOM 3027 O O B SER D 1 32 ? 13.567 -15.844 -12.785 0.54 10.63 94 SER D O 1
ATOM 3042 N N . ARG D 1 33 ? 12.763 -17.942 -12.500 1.00 9.10 95 ARG D N 1
ATOM 3043 C CA . ARG D 1 33 ? 11.776 -17.835 -13.558 1.00 9.50 95 ARG D CA 1
ATOM 3044 C C . ARG D 1 33 ? 10.355 -18.009 -13.068 1.00 11.20 95 ARG D C 1
ATOM 3045 O O . ARG D 1 33 ? 9.417 -17.722 -13.827 1.00 13.55 95 ARG D O 1
ATOM 3066 N N A THR D 1 34 ? 10.155 -18.499 -11.853 0.57 11.25 96 THR D N 1
ATOM 3067 N N B THR D 1 34 ? 10.170 -18.444 -11.831 0.43 10.65 96 THR D N 1
ATOM 3068 C CA A THR D 1 34 ? 8.819 -18.710 -11.298 0.57 12.96 96 THR D CA 1
ATOM 3069 C CA B THR D 1 34 ? 8.844 -18.653 -11.281 0.43 11.68 96 THR D CA 1
ATOM 3070 C C A THR D 1 34 ? 8.863 -18.267 -9.837 0.57 12.23 96 THR D C 1
ATOM 3071 C C B THR D 1 34 ? 8.864 -18.214 -9.822 0.43 11.62 96 THR D C 1
ATOM 3072 O O A THR D 1 34 ? 9.785 -17.571 -9.398 0.57 14.56 96 THR D O 1
ATOM 3073 O O B THR D 1 34 ? 9.765 -17.493 -9.373 0.43 12.20 96 THR D O 1
ATOM 3094 N N . GLU D 1 35 ? 7.859 -18.662 -9.066 1.00 12.74 97 GLU D N 1
ATOM 3095 C CA . GLU D 1 35 ? 7.782 -18.302 -7.664 1.00 12.87 97 GLU D CA 1
ATOM 3096 C C . GLU D 1 35 ? 8.495 -19.289 -6.750 1.00 11.97 97 GLU D C 1
ATOM 3097 O O . GLU D 1 35 ? 8.718 -18.951 -5.583 1.00 16.30 97 GLU D O 1
ATOM 3109 N N . THR D 1 36 ? 8.835 -20.499 -7.222 1.00 9.78 98 THR D N 1
ATOM 3110 C CA . THR D 1 36 ? 9.413 -21.511 -6.340 1.00 9.09 98 THR D CA 1
ATOM 3111 C C . THR D 1 36 ? 10.926 -21.605 -6.427 1.00 7.74 98 THR D C 1
ATOM 3112 O O . THR D 1 36 ? 11.534 -22.171 -5.513 1.00 8.99 98 THR D O 1
ATOM 3123 N N . ASP D 1 37 ? 11.537 -21.069 -7.478 1.00 7.39 99 ASP D N 1
ATOM 3124 C CA . ASP D 1 37 ? 12.979 -21.139 -7.645 1.00 7.38 99 ASP D CA 1
ATOM 3125 C C . ASP D 1 37 ? 13.645 -19.901 -7.052 1.00 8.01 99 ASP D C 1
ATOM 3126 O O . ASP D 1 37 ? 13.008 -18.878 -6.793 1.00 10.94 99 ASP D O 1
ATOM 3135 N N . LEU D 1 38 ? 14.934 -20.039 -6.781 1.00 8.34 100 LEU D N 1
ATOM 3136 C CA . LEU D 1 38 ? 15.736 -19.057 -6.061 1.00 7.88 100 LEU D CA 1
ATOM 3137 C C . LEU D 1 38 ? 16.812 -18.515 -6.991 1.00 7.35 100 LEU D C 1
ATOM 3138 O O . LEU D 1 38 ? 17.588 -19.292 -7.551 1.00 7.67 100 LEU D O 1
ATOM 3154 N N . SER D 1 39 ? 16.893 -17.181 -7.104 1.00 7.85 101 SER D N 1
ATOM 3155 C CA . SER D 1 39 ? 17.998 -16.560 -7.824 1.00 7.79 101 SER D CA 1
ATOM 3156 C C . SER D 1 39 ? 19.250 -16.531 -6.956 1.00 7.71 101 SER D C 1
ATOM 3157 O O . SER D 1 39 ? 19.176 -16.361 -5.736 1.00 9.22 101 SER D O 1
ATOM 3165 N N . PHE D 1 40 ? 20.405 -16.650 -7.604 1.00 7.16 102 PHE D N 1
ATOM 3166 C CA . PHE D 1 40 ? 21.677 -16.554 -6.899 1.00 7.25 102 PHE D CA 1
ATOM 3167 C C . PHE D 1 40 ? 22.767 -16.216 -7.903 1.00 7.34 102 PHE D C 1
ATOM 3168 O O . PHE D 1 40 ? 22.587 -16.364 -9.114 1.00 7.98 102 PHE D O 1
ATOM 3185 N N . LYS D 1 41 ? 23.903 -15.767 -7.381 1.00 7.81 103 LYS D N 1
ATOM 3186 C CA . LYS D 1 41 ? 25.049 -15.399 -8.193 1.00 8.25 103 LYS D CA 1
ATOM 3187 C C . LYS D 1 41 ? 26.146 -16.447 -8.080 1.00 7.17 103 LYS D C 1
ATOM 3188 O O . LYS D 1 41 ? 26.307 -17.107 -7.045 1.00 7.58 103 LYS D O 1
ATOM 3207 N N . LYS D 1 42 ? 26.932 -16.569 -9.140 1.00 7.51 104 LYS D N 1
ATOM 3208 C CA . LYS D 1 42 ? 28.130 -17.389 -9.082 1.00 7.23 104 LYS D CA 1
ATOM 3209 C C . LYS D 1 42 ? 28.951 -16.989 -7.860 1.00 7.11 104 LYS D C 1
ATOM 3210 O O . LYS D 1 42 ? 29.141 -15.803 -7.592 1.00 8.15 104 LYS D O 1
ATOM 3229 N N . GLY D 1 43 ? 29.420 -17.983 -7.107 1.00 6.48 105 GLY D N 1
ATOM 3230 C CA . GLY D 1 43 ? 30.210 -17.748 -5.913 1.00 6.82 105 GLY D CA 1
ATOM 3231 C C . GLY D 1 43 ? 29.424 -17.607 -4.627 1.00 6.86 105 GLY D C 1
ATOM 3232 O O . GLY D 1 43 ? 30.033 -17.585 -3.549 1.00 7.75 105 GLY D O 1
ATOM 3236 N N . GLU D 1 44 ? 28.107 -17.518 -4.706 1.00 6.71 106 GLU D N 1
ATOM 3237 C CA . GLU D 1 44 ? 27.255 -17.446 -3.525 1.00 6.96 106 GLU D CA 1
ATOM 3238 C C . GLU D 1 44 ? 27.182 -18.814 -2.863 1.00 6.07 106 GLU D C 1
ATOM 3239 O O . GLU D 1 44 ? 27.066 -19.836 -3.539 1.00 6.44 106 GLU D O 1
ATOM 3251 N N . ARG D 1 45 ? 27.237 -18.838 -1.533 1.00 5.93 107 ARG D N 1
ATOM 3252 C CA . ARG D 1 45 ? 27.175 -20.083 -0.784 1.00 5.67 107 ARG D CA 1
ATOM 3253 C C . ARG D 1 45 ? 25.752 -20.347 -0.305 1.00 5.62 107 ARG D C 1
ATOM 3254 O O . ARG D 1 45 ? 25.012 -19.426 0.061 1.00 6.73 107 ARG D O 1
ATOM 3275 N N . LEU D 1 46 ? 25.386 -21.620 -0.326 1.00 5.38 108 LEU D N 1
ATOM 3276 C CA . LEU D 1 46 ? 24.017 -22.079 -0.173 1.00 5.72 108 LEU D CA 1
ATOM 3277 C C . LEU D 1 46 ? 24.002 -23.291 0.746 1.00 5.54 108 LEU D C 1
ATOM 3278 O O . LEU D 1 46 ? 24.736 -24.254 0.519 1.00 6.55 108 LEU D O 1
ATOM 3294 N N . GLN D 1 47 ? 23.123 -23.262 1.750 1.00 5.62 109 GLN D N 1
ATOM 3295 C CA . GLN D 1 47 ? 22.922 -24.401 2.631 1.00 5.54 109 GLN D CA 1
ATOM 3296 C C . GLN D 1 47 ? 21.849 -25.300 2.029 1.00 5.30 109 GLN D C 1
ATOM 3297 O O . GLN D 1 47 ? 20.736 -24.834 1.741 1.00 6.11 109 GLN D O 1
ATOM 3311 N N . ILE D 1 48 ? 22.185 -26.574 1.845 1.00 5.50 110 ILE D N 1
ATOM 3312 C CA . ILE D 1 48 ? 21.318 -27.543 1.174 1.00 5.98 110 ILE D CA 1
ATOM 3313 C C . ILE D 1 48 ? 21.351 -28.821 2.008 1.00 6.92 110 ILE D C 1
ATOM 3314 O O . ILE D 1 48 ? 22.218 -29.687 1.819 1.00 8.96 110 ILE D O 1
ATOM 3330 N N . VAL D 1 49 ? 20.372 -28.967 2.900 1.00 7.47 111 VAL D N 1
ATOM 3331 C CA . VAL D 1 49 ? 20.237 -30.162 3.781 1.00 10.24 111 VAL D CA 1
ATOM 3332 C C . VAL D 1 49 ? 19.532 -31.283 3.005 1.00 10.24 111 VAL D C 1
ATOM 3333 O O . VAL D 1 49 ? 19.668 -32.450 3.424 1.00 14.09 111 VAL D O 1
ATOM 3346 N N . ASN D 1 50 ? 18.797 -30.952 1.935 1.00 11.61 112 ASN D N 1
ATOM 3347 C CA . ASN D 1 50 ? 18.039 -31.928 1.165 1.00 14.43 112 ASN D CA 1
ATOM 3348 C C . ASN D 1 50 ? 18.556 -31.976 -0.272 1.00 12.99 112 ASN D C 1
ATOM 3349 O O . ASN D 1 50 ? 17.855 -31.624 -1.211 1.00 13.47 112 ASN D O 1
ATOM 3360 N N . ASN D 1 51 ? 19.799 -32.413 -0.448 1.00 14.27 113 ASN D N 1
ATOM 3361 C CA . ASN D 1 51 ? 20.364 -32.551 -1.795 1.00 13.06 113 ASN D CA 1
ATOM 3362 C C . ASN D 1 51 ? 20.016 -33.940 -2.336 1.00 13.71 113 ASN D C 1
ATOM 3363 O O . ASN D 1 51 ? 20.868 -34.810 -2.519 1.00 16.19 113 ASN D O 1
ATOM 3374 N N . THR D 1 52 ? 18.718 -34.127 -2.608 1.00 13.50 114 THR D N 1
ATOM 3375 C CA . THR D 1 52 ? 18.114 -35.430 -2.888 1.00 13.30 114 THR D CA 1
ATOM 3376 C C . THR D 1 52 ? 17.727 -35.562 -4.366 1.00 13.3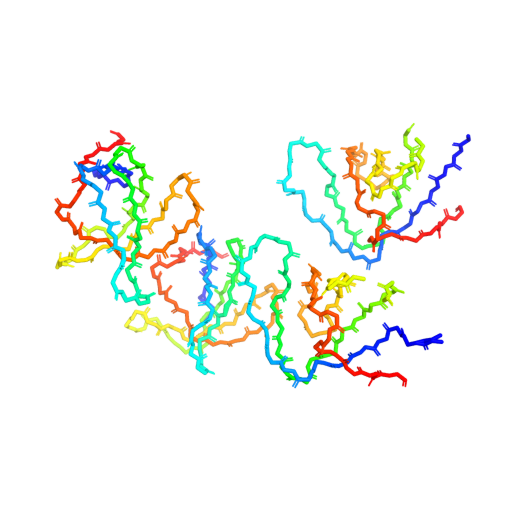1 114 THR D C 1
ATOM 3377 O O . THR D 1 52 ? 18.463 -35.066 -5.220 1.00 14.08 114 THR D O 1
ATOM 3388 N N . GLU D 1 53 ? 16.614 -36.235 -4.689 1.00 13.82 115 GLU D N 1
ATOM 3389 C CA . GLU D 1 53 ? 16.314 -36.645 -6.059 1.00 14.17 115 GLU D CA 1
ATOM 3390 C C . GLU D 1 53 ? 16.017 -35.460 -6.970 1.00 11.47 115 GLU D C 1
ATOM 3391 O O . GLU D 1 53 ? 15.404 -34.468 -6.562 1.00 12.01 115 GLU D O 1
ATOM 3403 N N . GLY D 1 54 ? 16.421 -35.592 -8.229 1.00 10.45 116 GLY D N 1
ATOM 3404 C CA . GLY D 1 54 ? 15.902 -34.744 -9.275 1.00 9.55 116 GLY D CA 1
ATOM 3405 C C . GLY D 1 54 ? 16.714 -33.496 -9.551 1.00 7.64 116 GLY D C 1
ATOM 3406 O O . GLY D 1 54 ? 17.860 -33.308 -9.127 1.00 9.03 116 GLY D O 1
ATOM 3410 N N . ASP D 1 55 ? 16.091 -32.632 -10.321 1.00 6.75 117 ASP D N 1
ATOM 3411 C CA . ASP D 1 55 ? 16.774 -31.495 -10.913 1.00 6.51 117 ASP D CA 1
ATOM 3412 C C . ASP D 1 55 ? 16.805 -30.265 -10.021 1.00 6.71 117 ASP D C 1
ATOM 3413 O O . ASP D 1 55 ? 17.480 -29.279 -10.380 1.00 7.77 117 ASP D O 1
ATOM 3422 N N . TRP D 1 56 ? 16.092 -30.292 -8.886 1.00 5.91 118 TRP D N 1
ATOM 3423 C CA . TRP D 1 56 ? 15.881 -29.104 -8.072 1.00 5.85 118 TRP D CA 1
ATOM 3424 C C . TRP D 1 56 ? 16.081 -29.424 -6.598 1.00 6.06 118 TRP D C 1
ATOM 3425 O O . TRP D 1 56 ? 15.464 -30.356 -6.069 1.00 7.09 118 TRP D O 1
ATOM 3446 N N . TRP D 1 57 ? 16.909 -28.617 -5.931 1.00 5.87 119 TRP D N 1
ATOM 3447 C CA . TRP D 1 57 ? 17.210 -28.771 -4.511 1.00 6.17 119 TRP D CA 1
ATOM 3448 C C . TRP D 1 57 ? 16.790 -27.519 -3.752 1.00 6.41 119 TRP D C 1
ATOM 3449 O O . TRP D 1 57 ? 17.004 -26.398 -4.219 1.00 6.63 119 TRP D O 1
ATOM 3470 N N . LEU D 1 58 ? 16.233 -27.705 -2.556 1.00 6.75 120 LEU D N 1
ATOM 3471 C CA . LEU D 1 58 ? 15.885 -26.573 -1.713 1.00 6.59 120 LEU D CA 1
ATOM 3472 C C . LEU D 1 58 ? 17.164 -26.021 -1.084 1.00 6.57 120 LEU D C 1
ATOM 3473 O O . LEU D 1 58 ? 17.898 -26.745 -0.405 1.00 8.96 120 LEU D O 1
ATOM 3489 N N . ALA D 1 59 ? 17.420 -24.739 -1.291 1.00 5.83 121 ALA D N 1
ATOM 3490 C CA . ALA D 1 59 ? 18.628 -24.096 -0.811 1.00 5.86 121 ALA D CA 1
ATOM 3491 C C . ALA D 1 59 ? 18.288 -22.837 -0.039 1.00 5.45 121 ALA D C 1
ATOM 3492 O O . ALA D 1 59 ? 17.310 -22.151 -0.330 1.00 6.51 121 ALA D O 1
ATOM 3499 N N . HIS D 1 60 ? 19.150 -22.520 0.926 1.00 5.71 122 HIS D N 1
ATOM 3500 C CA . HIS D 1 60 ? 19.053 -21.294 1.697 1.00 5.83 122 HIS D CA 1
ATOM 3501 C C . HIS D 1 60 ? 20.340 -20.510 1.506 1.00 5.64 122 HIS D C 1
ATOM 3502 O O . HIS D 1 60 ? 21.435 -21.019 1.786 1.00 6.27 122 HIS D O 1
ATOM 3516 N N . SER D 1 61 ? 20.238 -19.281 1.023 1.00 6.25 123 SER D N 1
ATOM 3517 C CA . SER D 1 61 ? 21.433 -18.500 0.745 1.00 6.75 123 SER D CA 1
ATOM 3518 C C . SER D 1 61 ? 22.059 -17.912 1.999 1.00 7.45 123 SER D C 1
ATOM 3519 O O . SER D 1 61 ? 21.404 -17.183 2.756 1.00 8.85 123 SER D O 1
ATOM 3527 N N . LEU D 1 62 ? 23.360 -18.150 2.166 1.00 7.16 124 LEU D N 1
ATOM 3528 C CA . LEU D 1 62 ? 24.111 -17.534 3.247 1.00 8.58 124 LEU D CA 1
ATOM 3529 C C . LEU D 1 62 ? 24.278 -16.035 3.038 1.00 10.63 124 LEU D C 1
ATOM 3530 O O . LEU D 1 62 ? 24.541 -15.317 4.004 1.00 15.18 124 LEU D O 1
ATOM 3546 N N . THR D 1 63 ? 24.177 -15.547 1.805 1.00 9.88 125 THR D N 1
ATOM 3547 C CA . THR D 1 63 ? 24.322 -14.127 1.510 1.00 11.16 125 THR D CA 1
ATOM 3548 C C . THR D 1 63 ? 23.005 -13.376 1.686 1.00 10.81 125 THR D C 1
ATOM 3549 O O . THR D 1 63 ? 22.942 -12.379 2.414 1.00 13.51 125 THR D O 1
ATOM 3560 N N . THR D 1 64 ? 21.946 -13.840 1.030 1.00 9.63 126 THR D N 1
ATOM 3561 C CA . THR D 1 64 ? 20.705 -13.080 0.960 1.00 9.90 126 THR D CA 1
ATOM 3562 C C . THR D 1 64 ? 19.664 -13.513 1.982 1.00 10.27 126 THR D C 1
ATOM 3563 O O . THR D 1 64 ? 18.684 -12.792 2.185 1.00 11.81 126 THR D O 1
ATOM 3574 N N . GLY D 1 65 ? 19.823 -14.685 2.583 1.00 9.28 127 GLY D N 1
ATOM 3575 C CA . GLY D 1 65 ? 18.822 -15.205 3.479 1.00 10.36 127 GLY D CA 1
ATOM 3576 C C . GLY D 1 65 ? 17.564 -15.684 2.802 1.00 9.96 127 GLY D C 1
ATOM 3577 O O . GLY D 1 65 ? 16.601 -16.032 3.489 1.00 12.15 127 GLY D O 1
ATOM 3581 N N . GLN D 1 66 ? 17.535 -15.705 1.478 1.00 8.60 128 GLN D N 1
ATOM 3582 C CA . GLN D 1 66 ? 16.386 -16.222 0.751 1.00 8.51 128 GLN D CA 1
ATOM 3583 C C . GLN D 1 66 ? 16.472 -17.745 0.651 1.00 7.26 128 GLN D C 1
ATOM 3584 O O . GLN D 1 66 ? 17.552 -18.335 0.703 1.00 8.13 128 GLN D O 1
ATOM 3598 N N . THR D 1 67 ? 15.309 -18.379 0.485 1.00 7.24 129 THR D N 1
ATOM 3599 C CA . THR D 1 67 ? 15.185 -19.830 0.442 1.00 6.53 129 THR D CA 1
ATOM 3600 C C . THR D 1 67 ? 14.322 -20.205 -0.752 1.00 6.82 129 THR D C 1
ATOM 3601 O O . THR D 1 67 ? 13.249 -19.623 -0.944 1.00 8.91 129 THR D O 1
ATOM 3612 N N . GLY D 1 68 ? 14.745 -21.194 -1.523 1.00 6.48 130 GLY D N 1
ATOM 3613 C CA . GLY D 1 68 ? 13.961 -21.665 -2.647 1.00 6.59 130 GLY D CA 1
ATOM 3614 C C . GLY D 1 68 ? 14.746 -22.703 -3.415 1.00 6.15 130 GLY D C 1
ATOM 3615 O O . GLY D 1 68 ? 15.849 -23.089 -3.028 1.00 6.23 130 GLY D O 1
ATOM 3619 N N . TYR D 1 69 ? 14.166 -23.144 -4.528 1.00 6.35 131 TYR D N 1
ATOM 3620 C CA . TYR D 1 69 ? 14.740 -24.250 -5.273 1.00 6.35 131 TYR D CA 1
ATOM 3621 C C . TYR D 1 69 ? 15.769 -23.786 -6.296 1.00 6.24 131 TYR D C 1
ATOM 3622 O O . TYR D 1 69 ? 15.566 -22.802 -7.014 1.00 6.74 131 TYR D O 1
ATOM 3640 N N . ILE D 1 70 ? 16.866 -24.528 -6.373 1.00 6.20 132 ILE D N 1
ATOM 3641 C CA . ILE D 1 70 ? 17.964 -24.240 -7.309 1.00 6.18 132 ILE D CA 1
ATOM 3642 C C . ILE D 1 70 ? 18.213 -25.457 -8.170 1.00 5.88 132 ILE D C 1
ATOM 3643 O O . ILE D 1 70 ? 17.938 -26.577 -7.768 1.00 6.28 132 ILE D O 1
ATOM 3659 N N . PRO D 1 71 ? 18.780 -25.259 -9.349 1.00 6.27 133 PRO D N 1
ATOM 3660 C CA . PRO D 1 71 ? 19.156 -26.411 -10.171 1.00 6.28 133 PRO D CA 1
ATOM 3661 C C . PRO D 1 71 ? 20.257 -27.185 -9.470 1.00 6.71 133 PRO D C 1
ATOM 3662 O O . PRO D 1 71 ? 21.277 -26.616 -9.068 1.00 7.54 133 PRO D O 1
ATOM 3673 N N . SER D 1 72 ? 20.052 -28.493 -9.333 1.00 7.23 134 SER D N 1
ATOM 3674 C CA . SER D 1 72 ? 20.958 -29.306 -8.538 1.00 9.05 134 SER D CA 1
ATOM 3675 C C . SER D 1 72 ? 22.333 -29.450 -9.175 1.00 9.36 134 SER D C 1
ATOM 3676 O O . SER D 1 72 ? 23.282 -29.819 -8.482 1.00 13.59 134 SER D O 1
ATOM 3684 N N . ASN D 1 73 ? 22.478 -29.121 -10.458 1.00 7.00 135 ASN D N 1
ATOM 3685 C CA . ASN D 1 73 ? 23.752 -29.153 -11.157 1.00 7.54 135 ASN D CA 1
ATOM 3686 C C . ASN D 1 73 ? 24.497 -27.815 -11.131 1.00 6.51 135 ASN D C 1
ATOM 3687 O O . ASN D 1 73 ? 25.551 -27.696 -11.766 1.00 7.88 135 ASN D O 1
ATOM 3698 N N . TYR D 1 74 ? 24.018 -26.827 -10.380 1.00 5.97 136 TYR D N 1
ATOM 3699 C CA . TYR D 1 74 ? 24.631 -25.500 -10.388 1.00 5.97 136 TYR D CA 1
ATOM 3700 C C . TYR D 1 74 ? 25.604 -25.274 -9.235 1.00 5.72 136 TYR D C 1
ATOM 3701 O O . TYR D 1 74 ? 26.111 -24.158 -9.111 1.00 6.92 136 TYR D O 1
ATOM 3719 N N . VAL D 1 75 ? 25.873 -26.278 -8.419 1.00 5.42 137 VAL D N 1
ATOM 3720 C CA . VAL D 1 75 ? 26.680 -26.085 -7.194 1.00 5.29 137 VAL D CA 1
ATOM 3721 C C . VAL D 1 75 ? 27.789 -27.123 -7.064 1.00 5.17 137 VAL D C 1
ATOM 3722 O O . VAL D 1 75 ? 27.678 -28.261 -7.567 1.00 6.25 137 VAL D O 1
ATOM 3735 N N . ALA D 1 76 ? 28.834 -26.699 -6.361 1.00 5.42 138 ALA D N 1
ATOM 3736 C CA . ALA D 1 76 ? 29.967 -27.519 -5.956 1.00 5.45 138 ALA D CA 1
ATOM 3737 C C . ALA D 1 76 ? 30.072 -27.496 -4.430 1.00 5.06 138 ALA D C 1
ATOM 3738 O O . ALA D 1 76 ? 29.450 -26.654 -3.774 1.00 5.43 138 ALA D O 1
ATOM 3745 N N . PRO D 1 77 ? 30.860 -28.382 -3.829 1.00 5.58 139 PRO D N 1
ATOM 3746 C CA . PRO D 1 77 ? 30.971 -28.379 -2.360 1.00 5.99 139 PRO D CA 1
ATOM 3747 C C . PRO D 1 77 ? 31.590 -27.102 -1.825 1.00 5.68 139 PRO D C 1
ATOM 3748 O O . PRO D 1 77 ? 32.481 -26.513 -2.443 1.00 6.37 139 PRO D O 1
ATOM 3759 N N . SER D 1 78 ? 31.164 -26.736 -0.614 1.00 5.64 140 SER D N 1
ATOM 3760 C CA . SER D 1 78 ? 31.744 -25.595 0.084 1.00 5.80 140 SER D CA 1
ATOM 3761 C C . SER D 1 78 ? 31.707 -25.829 1.591 1.00 6.13 140 SER D C 1
ATOM 3762 O O . SER D 1 78 ? 31.328 -24.952 2.369 1.00 7.69 140 SER D O 1
ATOM 3770 N N . ASP D 1 79 ? 32.140 -27.015 2.000 1.00 6.75 141 ASP D N 1
ATOM 3771 C CA . ASP D 1 79 ? 32.325 -27.343 3.408 1.00 7.32 141 ASP D CA 1
ATOM 3772 C C . ASP D 1 79 ? 33.411 -28.394 3.572 1.00 8.58 141 ASP D C 1
ATOM 3773 O O . ASP D 1 79 ? 34.071 -28.776 2.586 1.00 9.23 141 ASP D O 1
#

Foldseek 3Di:
DKWKKFFQAFDDDDDPFADTDHGGWIWTACDCPDQWGWIATPVPRDTGTDGNVRIGTDD/DFFKWFFCAFDDDDDDAADGDGGGWIWGFPDQVQWTWTATPPPRDIGIDGNVGIDGDD/DKWKKFFQAFDDDDDPFADTDGGGWIWIADDDPPDQWTWIATPVPRDTGIDGNVRIGTDD/DAFKWFFCAFDDDDDDAADTDHGGWIWGFPDLDDDQWTWTATPPPRDIHIDGSVGIDGDD

Organism: Gallus gallus (NCBI:txid9031)

Radius of gyration: 20.57 Å; Cα contacts (8 Å, |Δi|>4): 581; chains: 4; bounding box: 44×49×51 Å

Solvent-accessible surface area: 13821 Å² total; per-residue (Å²): 124,118,57,13,19,42,3,54,7,65,7,102,53,136,78,176,83,16,6,50,4,122,141,47,15,80,0,43,22,102,117,60,136,60,105,127,30,71,0,45,0,88,96,67,42,111,82,5,93,0,6,24,41,13,15,30,112,25,187,127,38,67,22,11,35,4,72,112,97,29,53,15,213,79,122,86,10,12,31,8,105,144,48,13,98,0,62,0,69,96,89,101,108,116,47,15,0,33,1,86,81,15,43,58,28,6,75,0,10,21,110,54,18,26,89,27,127,126,119,58,13,18,43,4,54,9,46,21,80,28,153,84,175,83,15,5,32,7,94,142,46,14,80,0,42,20,80,90,73,62,134,60,103,129,25,42,0,46,0,90,64,18,44,36,76,4,83,0,7,22,34,19,14,28,115,27,189,122,44,63,21,12,34,4,71,112,88,27,142,49,212,83,132,92,19,8,38,0,118,145,47,15,96,0,62,0,79,48,58,86,159,56,108,113,37,8,1,34,1,88,106,69,46,103,32,6,76,0,12,23,109,55,18,26,90,26,127

Nearest PDB structures (foldseek):
  6xvn-assembly1_A  TM=1.009E+00  e=3.939E-10  Gallus gallus
  7pw0-assembly7_G  TM=9.247E-01  e=2.479E-08  Gallus gallus
  2iim-assembly1_A  TM=9.764E-01  e=2.063E-06  Homo sapiens
  4u5w-assembly1_B  TM=9.513E-01  e=2.308E-06  Homo sapiens
  3rbb-assembly1_B  TM=9.307E-01  e=1.394E-06  Homo sapiens

B-factor: mean 11.46, std 6.84, range [4.51, 50.94]

Sequence (237 aa):
GVTTFVALYDYESRTETDLSFKKGEERRLQIVNTEGDWWLAHSLTTGQTGYIPSNYVAPSDGGVTTFVALYDYESSRTETDLSFKKGERLQIVNNGDWWLAHSLTTGQTGYIIPSNYVAPSDGVTTFVALYDYESRTETDLSSFKKGERRLQIVNNTEGDWWLAHSLTTGQTGYIPSNYVAPSDGGVTTFVALYDYESSRTTETDLSFKKGERLQIVNNTEGDWWLAHSLTTGQTGYIPSNYVAPSD

InterPro domains:
  IPR000719 Protein kinase domain [PS50011] (267-520)
  IPR000980 SH2 domain [PF00017] (148-230)
  IPR000980 SH2 domain [PS50001] (148-245)
  IPR000980 SH2 domain [SM00252] (146-236)
  IPR001245 Serine-threonine/tyrosine-protein kinase, catalytic domain [PF07714] (268-515)
  IPR001245 Serine-threonine/tyrosine-protein kinase, catalytic domain [PR00109] (338-351)
  IPR001245 Serine-threonine/tyrosine-protein kinase, catalytic domain [PR00109] (376-394)
  IPR001245 Serine-threonine/tyrosine-protein kinase, catalytic domain [PR00109] (424-434)
  IPR001245 Serine-threonine/tyrosine-protein kinase, catalytic domain [PR00109] (443-465)
  IPR001245 Serine-threonine/tyrosine-protein kinase, catalytic domain [PR00109] (487-509)
  IPR001452 SH3 domain [PF00018] (87-134)
  IPR001452 SH3 domain [PR00452] (84-94)
  IPR001452 SH3 domain [PR00452] (98-113)
  IPR001452 SH3 domain [PR00452] (115-124)
  IPR001452 SH3 domain [PR00452] (128-140)
  IPR001452 SH3 domain [PS50002] (81-142)
  IPR001452 SH3 domain [SM00326] (84-141)
  IPR008266 Tyrosine-protein kinase, active site [PS00109] (382-394)
  IPR011009 Protein kinase-like domain superfamily [SSF56112] (256-526)
  IPR017441 Protein kinase, ATP binding site [PS00107] (273-295)